Protein AF-A0A8K1YU71-F1 (afdb_monomer_lite)

Secondary structure (DSSP, 8-state):
----SSSSSS-SS---S--HHHHS-HHHHHHHHHHHHHHGGGS-HHHHHHHHHHHHHHHHHTT--HHHHHHHHHHHHHHHHHHHHHHHHHT---GGGEEEEEEEEE-----------SSS----------EEEEEEEEEHHHHHHHHHHHHHHHHHHHHHHHS-HHHHHHHHHHHHHHH-TTS-HHHHHHHHHHHHHHHHHHHHHHHHHHHHHHHHTTS-GGGHHHHHHHHHHHHHHHHHHHHHHHHHHHHHHHHHTTSS-SSGGGTS--

Structure (mmCIF, N/CA/C/O backbone):
data_AF-A0A8K1YU71-F1
#
_entry.id   AF-A0A8K1YU71-F1
#
loop_
_atom_site.group_PDB
_atom_site.id
_atom_site.type_symbol
_atom_site.label_atom_id
_atom_site.label_alt_id
_atom_site.label_comp_id
_atom_site.label_asym_id
_atom_site.label_entity_id
_atom_site.label_seq_id
_atom_site.pdbx_PDB_ins_code
_atom_site.Cartn_x
_atom_site.Cartn_y
_atom_site.Cartn_z
_atom_site.occupancy
_atom_site.B_iso_or_equiv
_atom_site.auth_seq_id
_atom_site.auth_comp_id
_atom_site.auth_asym_id
_atom_site.auth_atom_id
_atom_site.pdbx_PDB_model_num
ATOM 1 N N . MET A 1 1 ? 20.185 4.439 9.643 1.00 23.98 1 MET A N 1
ATOM 2 C CA . MET A 1 1 ? 19.186 5.522 9.507 1.00 23.98 1 MET A CA 1
ATOM 3 C C . MET A 1 1 ? 18.077 4.995 8.611 1.00 23.98 1 MET A C 1
ATOM 5 O O . MET A 1 1 ? 18.374 4.304 7.650 1.00 23.98 1 MET A O 1
ATOM 9 N N . ILE A 1 2 ? 16.835 5.157 9.048 1.00 23.31 2 ILE A N 1
ATOM 10 C CA . ILE A 1 2 ? 15.713 4.243 8.802 1.00 23.31 2 ILE A CA 1
ATOM 11 C C . ILE A 1 2 ? 15.261 4.246 7.330 1.00 23.31 2 ILE A C 1
ATOM 13 O O . ILE A 1 2 ? 14.866 5.290 6.813 1.00 23.31 2 ILE A O 1
ATOM 17 N N . ASN A 1 3 ? 15.242 3.060 6.705 1.00 25.38 3 ASN A N 1
ATOM 18 C CA . ASN A 1 3 ? 14.518 2.753 5.464 1.00 25.38 3 ASN A CA 1
ATOM 19 C C . ASN A 1 3 ? 13.007 2.979 5.680 1.00 25.38 3 ASN A C 1
ATOM 21 O O . ASN A 1 3 ? 12.247 2.064 5.988 1.00 25.38 3 ASN A O 1
ATOM 25 N N . LEU A 1 4 ? 12.565 4.231 5.559 1.00 29.61 4 LEU A N 1
ATOM 26 C CA . LEU A 1 4 ? 11.150 4.624 5.566 1.00 29.61 4 LEU A CA 1
ATOM 27 C C . LEU A 1 4 ? 10.497 4.519 4.174 1.00 29.61 4 LEU A C 1
ATOM 29 O O . LEU A 1 4 ? 9.291 4.709 4.059 1.00 29.61 4 LEU A O 1
ATOM 33 N N . PHE A 1 5 ? 11.256 4.160 3.134 1.00 32.03 5 PHE A N 1
ATOM 34 C CA . PHE A 1 5 ? 10.787 4.134 1.741 1.00 32.03 5 PHE A CA 1
ATOM 35 C C . PHE A 1 5 ? 10.362 2.756 1.208 1.00 32.03 5 PHE A C 1
ATOM 37 O O . PHE A 1 5 ? 9.912 2.652 0.070 1.00 32.03 5 PHE A O 1
ATOM 44 N N . GLU A 1 6 ? 10.462 1.688 2.001 1.00 31.55 6 GLU A N 1
ATOM 45 C CA . GLU A 1 6 ? 10.384 0.330 1.442 1.00 31.55 6 GLU A CA 1
ATOM 46 C C . GLU A 1 6 ? 8.993 -0.314 1.370 1.00 31.55 6 GLU A C 1
ATOM 48 O O . GLU A 1 6 ? 8.882 -1.412 0.838 1.00 31.55 6 GLU A O 1
ATOM 53 N N . PHE A 1 7 ? 7.909 0.318 1.838 1.00 34.84 7 PHE A N 1
ATOM 54 C CA . PHE A 1 7 ? 6.685 -0.464 2.096 1.00 34.84 7 PHE A CA 1
ATOM 55 C C . PHE A 1 7 ? 5.338 0.098 1.638 1.00 34.84 7 PHE A C 1
ATOM 57 O O . PHE A 1 7 ? 4.330 -0.517 1.967 1.00 34.84 7 PHE A O 1
ATOM 64 N N . SER A 1 8 ? 5.262 1.198 0.885 1.00 35.38 8 SER A N 1
ATOM 65 C CA . SER A 1 8 ? 3.953 1.687 0.410 1.00 35.38 8 SER A CA 1
ATOM 66 C C . SER A 1 8 ? 3.547 1.200 -0.984 1.00 35.38 8 SER A C 1
ATOM 68 O O . SER A 1 8 ? 2.354 1.154 -1.251 1.00 35.38 8 SER A O 1
ATOM 70 N N . SER A 1 9 ? 4.482 0.795 -1.852 1.00 36.28 9 SER A N 1
ATOM 71 C CA . SER A 1 9 ? 4.157 0.418 -3.243 1.00 36.28 9 SER A CA 1
ATOM 72 C C . SER A 1 9 ? 4.530 -1.011 -3.650 1.00 36.28 9 SER A C 1
ATOM 74 O O . SER A 1 9 ? 4.294 -1.398 -4.784 1.00 36.28 9 SER A O 1
ATOM 76 N N . SER A 1 10 ? 5.119 -1.813 -2.758 1.00 41.03 10 SER A N 1
ATOM 77 C CA . SER A 1 10 ? 5.519 -3.205 -3.048 1.00 41.03 10 SER A CA 1
ATOM 78 C C . SER A 1 10 ? 4.933 -4.210 -2.062 1.00 41.03 10 SER A C 1
ATOM 80 O O . SER A 1 10 ? 5.617 -5.131 -1.627 1.00 41.03 10 SER A O 1
ATOM 82 N N . GLN A 1 11 ? 3.678 -4.006 -1.673 1.00 43.81 11 GLN A N 1
ATOM 83 C CA . GLN A 1 11 ? 2.862 -5.031 -1.019 1.00 43.81 11 GLN A CA 1
ATOM 84 C C . GLN A 1 11 ? 1.632 -5.332 -1.880 1.00 43.81 11 GLN A C 1
ATOM 86 O O . GLN A 1 11 ? 0.516 -5.403 -1.385 1.00 43.81 11 GLN A O 1
ATOM 91 N N . GLU A 1 12 ? 1.831 -5.491 -3.188 1.00 46.47 12 GLU A N 1
ATOM 92 C CA . GLU A 1 12 ? 0.845 -6.168 -4.026 1.00 46.47 12 GLU A CA 1
ATOM 93 C C . GLU A 1 12 ? 0.930 -7.657 -3.671 1.00 46.47 12 GLU A C 1
ATOM 95 O O . GLU A 1 12 ? 1.888 -8.329 -4.036 1.00 46.47 12 GLU A O 1
ATOM 100 N N . TYR A 1 13 ? -0.028 -8.136 -2.869 1.00 46.81 13 TYR A N 1
ATOM 101 C CA . TYR A 1 13 ? -0.153 -9.529 -2.412 1.00 46.81 13 TYR A CA 1
ATOM 102 C C . TYR A 1 13 ? 1.025 -10.066 -1.576 1.00 46.81 13 TYR A C 1
ATOM 104 O O . TYR A 1 13 ? 1.898 -10.765 -2.080 1.00 46.81 13 TYR A O 1
ATOM 112 N N . LEU A 1 14 ? 1.048 -9.798 -0.262 1.00 45.47 14 LEU A N 1
ATOM 113 C CA . LEU A 1 14 ? 2.162 -10.269 0.582 1.00 45.47 14 LEU A CA 1
ATOM 114 C C . LEU A 1 14 ? 1.816 -10.932 1.917 1.00 45.47 14 LEU A C 1
ATOM 116 O O . LEU A 1 14 ? 2.733 -11.202 2.686 1.00 45.47 14 LEU A O 1
ATOM 120 N N . TYR A 1 15 ? 0.558 -11.281 2.191 1.00 52.09 15 TYR A N 1
ATOM 121 C CA . TYR A 1 15 ? 0.270 -12.123 3.357 1.00 52.09 15 TYR A CA 1
ATOM 122 C C . TYR A 1 15 ? -0.464 -13.393 2.952 1.00 52.09 15 TYR A C 1
ATOM 124 O O . TYR A 1 15 ? -1.685 -13.471 2.920 1.00 52.09 15 TYR A O 1
ATOM 132 N N . SER A 1 16 ? 0.342 -14.416 2.657 1.00 42.75 16 SER A N 1
ATOM 133 C CA . SER A 1 16 ? -0.023 -15.786 2.990 1.00 42.75 16 SER A CA 1
ATOM 134 C C . SER A 1 16 ? -0.269 -15.867 4.507 1.00 42.75 16 SER A C 1
ATOM 136 O O . SER A 1 16 ? 0.551 -15.337 5.261 1.00 42.75 16 SER A O 1
ATOM 138 N N . PRO A 1 17 ? -1.319 -16.554 4.974 1.00 54.06 17 PRO A N 1
ATOM 139 C CA . PRO A 1 17 ? -2.101 -17.532 4.223 1.00 54.06 17 PRO A CA 1
ATOM 140 C C . PRO A 1 17 ? -3.324 -16.946 3.503 1.00 54.06 17 PRO A C 1
ATOM 142 O O . PRO A 1 17 ? -3.893 -15.944 3.922 1.00 54.06 17 PRO A O 1
ATOM 145 N N . TYR A 1 18 ? -3.779 -17.649 2.458 1.00 61.25 18 TYR A N 1
ATOM 146 C CA . TYR A 1 18 ? -5.095 -17.453 1.839 1.00 61.25 18 TYR A CA 1
ATOM 147 C C . TYR A 1 18 ? -6.203 -17.689 2.874 1.00 61.25 18 TYR A C 1
ATOM 149 O O . TYR A 1 18 ? -6.736 -18.790 3.023 1.00 61.25 18 TYR A O 1
ATOM 157 N N . THR A 1 19 ? -6.540 -16.648 3.624 1.00 71.12 19 THR A N 1
ATOM 158 C CA . THR A 1 19 ? -7.665 -16.663 4.555 1.00 71.12 19 THR A CA 1
ATOM 159 C C . THR A 1 19 ? -8.992 -16.732 3.796 1.00 71.12 19 THR A C 1
ATOM 161 O O . THR A 1 19 ? -9.074 -16.431 2.602 1.00 71.12 19 THR A O 1
ATOM 164 N N . TRP A 1 20 ? -10.061 -17.118 4.497 1.00 75.38 20 TRP A N 1
ATOM 165 C CA . TRP A 1 20 ? -11.437 -17.106 3.981 1.00 75.38 20 TRP A CA 1
ATOM 166 C C . TRP A 1 20 ? -11.803 -15.791 3.278 1.00 75.38 20 TRP A C 1
ATOM 168 O O . TRP A 1 20 ? -12.469 -15.803 2.246 1.00 75.38 20 TRP A O 1
ATOM 178 N N . LEU A 1 21 ? -11.290 -14.667 3.785 1.00 76.06 21 LEU A N 1
ATOM 179 C CA . LEU A 1 21 ? -11.549 -13.355 3.225 1.00 76.06 21 LEU A CA 1
ATOM 180 C C . LEU A 1 21 ? -10.867 -13.180 1.863 1.00 76.06 21 LEU A C 1
ATOM 182 O O . LEU A 1 21 ? -11.457 -12.567 0.989 1.00 76.06 21 LEU A O 1
ATOM 186 N N . HIS A 1 22 ? -9.705 -13.785 1.597 1.00 75.00 22 HIS A N 1
ATOM 187 C CA . HIS A 1 22 ? -9.102 -13.754 0.256 1.00 75.00 22 HIS A CA 1
ATOM 188 C C . HIS A 1 22 ? -9.934 -14.501 -0.795 1.00 75.00 22 HIS A C 1
ATOM 190 O O . HIS A 1 22 ? -9.940 -14.076 -1.944 1.00 75.00 22 HIS A O 1
ATOM 196 N N . LYS A 1 23 ? -10.685 -15.544 -0.407 1.00 80.06 23 LYS A N 1
ATOM 197 C CA . LYS A 1 23 ? -11.538 -16.318 -1.332 1.00 80.06 23 LYS A CA 1
ATOM 198 C C . LYS A 1 23 ? -12.784 -15.563 -1.802 1.00 80.06 23 LYS A C 1
ATOM 200 O O . LYS A 1 23 ? -13.376 -15.939 -2.809 1.00 80.06 23 LYS A O 1
ATOM 205 N N . LEU A 1 24 ? -13.208 -14.528 -1.076 1.00 81.81 24 LEU A N 1
ATOM 206 C CA . LEU A 1 24 ? -14.352 -13.713 -1.476 1.00 81.81 24 LEU A CA 1
ATOM 207 C C . LEU A 1 24 ? -14.008 -12.857 -2.700 1.00 81.81 24 LEU A C 1
ATOM 209 O O . LEU A 1 24 ? -12.929 -12.263 -2.769 1.00 81.81 24 LEU A O 1
ATOM 213 N N . ASN A 1 25 ? -14.963 -12.746 -3.625 1.00 85.88 25 ASN A N 1
ATOM 214 C CA . ASN A 1 25 ? -14.813 -11.916 -4.816 1.00 85.88 25 ASN A CA 1
ATOM 215 C C . ASN A 1 25 ? -14.604 -10.437 -4.431 1.00 85.88 25 ASN A C 1
ATOM 217 O O . ASN A 1 25 ? -15.243 -9.938 -3.497 1.00 85.88 25 ASN A O 1
ATOM 221 N N . SER A 1 26 ? -13.723 -9.734 -5.145 1.00 83.00 26 SER A N 1
ATOM 222 C CA . SER A 1 26 ? -13.343 -8.340 -4.858 1.00 83.00 26 SER A CA 1
ATOM 223 C C . SER A 1 26 ? -14.550 -7.398 -4.873 1.00 83.00 26 SER A C 1
ATOM 225 O O . SER A 1 26 ? -14.718 -6.596 -3.955 1.00 83.00 26 SER A O 1
ATOM 227 N N . TYR A 1 27 ? -15.455 -7.581 -5.836 1.00 85.00 27 TYR A N 1
ATOM 228 C CA . TYR A 1 27 ? -16.700 -6.817 -5.961 1.00 85.00 27 TYR A CA 1
ATOM 229 C C . TYR A 1 27 ? -17.572 -6.871 -4.697 1.00 85.00 27 TYR A C 1
ATOM 231 O O . TYR A 1 27 ? -18.014 -5.840 -4.189 1.00 85.00 27 TYR A O 1
ATOM 239 N N . ILE A 1 28 ? -17.764 -8.073 -4.140 1.00 85.88 28 ILE A N 1
ATOM 240 C CA . ILE A 1 28 ? -18.595 -8.278 -2.945 1.00 85.88 28 ILE A CA 1
ATOM 241 C C . ILE A 1 28 ? -17.962 -7.579 -1.743 1.00 85.88 28 ILE A C 1
ATOM 243 O O . ILE A 1 28 ? -18.658 -6.901 -0.991 1.00 85.88 28 ILE A O 1
ATOM 247 N N . LYS A 1 29 ? -16.639 -7.699 -1.574 1.00 87.94 29 LYS A N 1
ATOM 248 C CA . LYS A 1 29 ? -15.922 -7.030 -0.479 1.00 87.94 29 LYS A CA 1
ATOM 249 C C . LYS A 1 29 ? -16.148 -5.527 -0.518 1.00 87.94 29 LYS A C 1
ATOM 251 O O . LYS A 1 29 ? -16.481 -4.939 0.503 1.00 87.94 29 LYS A O 1
ATOM 256 N N . ILE A 1 30 ? -16.000 -4.925 -1.692 1.00 86.56 30 ILE A N 1
ATOM 257 C CA . ILE A 1 30 ? -16.024 -3.471 -1.848 1.00 86.56 30 ILE A CA 1
ATOM 258 C C . ILE A 1 30 ? -17.426 -2.925 -1.603 1.00 86.56 30 ILE A C 1
ATOM 260 O O . ILE A 1 30 ? -17.580 -1.982 -0.824 1.00 86.56 30 ILE A O 1
ATOM 264 N N . ILE A 1 31 ? -18.459 -3.580 -2.136 1.00 85.62 31 ILE A N 1
ATOM 265 C CA . ILE A 1 31 ? -19.850 -3.218 -1.833 1.00 85.62 31 ILE A CA 1
ATOM 266 C C . ILE A 1 31 ? -20.138 -3.351 -0.342 1.00 85.62 31 ILE A C 1
ATOM 268 O O . ILE A 1 31 ? -20.677 -2.420 0.252 1.00 85.62 31 ILE A O 1
ATOM 272 N N . MET A 1 32 ? -19.737 -4.459 0.287 1.00 86.44 32 MET A N 1
ATOM 273 C CA . MET A 1 32 ? -19.937 -4.644 1.726 1.00 86.44 32 MET A CA 1
ATOM 274 C C . MET A 1 32 ? -19.223 -3.562 2.541 1.00 86.44 32 MET A C 1
ATOM 276 O O . MET A 1 32 ? -19.804 -3.037 3.491 1.00 86.44 32 MET A O 1
ATOM 280 N N . THR A 1 33 ? -18.001 -3.174 2.158 1.00 88.06 33 THR A N 1
ATOM 281 C CA . THR A 1 33 ? -17.297 -2.070 2.825 1.00 88.06 33 THR A CA 1
ATOM 282 C C . THR A 1 33 ? -17.999 -0.731 2.630 1.00 88.06 33 THR A C 1
ATOM 284 O O . THR A 1 33 ? -18.121 0.022 3.592 1.00 88.06 33 THR A O 1
ATOM 287 N N . LEU A 1 34 ? -18.514 -0.440 1.434 1.00 86.19 34 LEU A N 1
ATOM 288 C CA . LEU A 1 34 ? -19.206 0.814 1.146 1.00 86.19 34 LEU A CA 1
ATOM 289 C C . LEU A 1 34 ? -20.529 0.907 1.914 1.00 86.19 34 LEU A C 1
ATOM 291 O O . LEU A 1 34 ? -20.785 1.912 2.576 1.00 86.19 34 LEU A O 1
ATOM 295 N N . MET A 1 35 ? -21.322 -0.167 1.910 1.00 86.38 35 MET A N 1
ATOM 296 C CA . MET A 1 35 ? -22.562 -0.254 2.687 1.00 86.38 35 MET A CA 1
ATOM 297 C C . MET A 1 35 ? -22.296 -0.097 4.185 1.00 86.38 35 MET A C 1
ATOM 299 O O . MET A 1 35 ? -22.989 0.657 4.864 1.00 86.38 35 MET A O 1
ATOM 303 N N . TYR A 1 36 ? -21.248 -0.743 4.700 1.00 89.88 36 TYR A N 1
ATOM 304 C CA . TYR A 1 36 ? -20.847 -0.581 6.093 1.00 89.88 36 TYR A CA 1
ATOM 305 C C . TYR A 1 36 ? -20.482 0.878 6.423 1.00 89.88 36 TYR A C 1
ATOM 307 O O . TYR A 1 36 ? -20.934 1.418 7.437 1.00 89.88 36 TYR A O 1
ATOM 315 N N . LEU A 1 37 ? -19.676 1.527 5.574 1.00 88.88 37 LEU A N 1
ATOM 316 C CA . LEU A 1 37 ? -19.229 2.907 5.785 1.00 88.88 37 LEU A CA 1
ATOM 317 C C . LEU A 1 37 ? -20.400 3.900 5.793 1.00 88.88 37 LEU A C 1
ATOM 319 O O . LEU A 1 37 ? -20.390 4.836 6.592 1.00 88.88 37 LEU A O 1
ATOM 323 N N . LEU A 1 38 ? -21.425 3.665 4.968 1.00 87.19 38 LEU A N 1
ATOM 324 C CA . LEU A 1 38 ? -22.655 4.463 4.953 1.00 87.19 38 LEU A CA 1
ATOM 325 C C . LEU A 1 38 ? -23.481 4.307 6.238 1.00 87.19 38 LEU A C 1
ATOM 327 O O . LEU A 1 38 ? -24.082 5.275 6.701 1.00 87.19 38 LEU A O 1
ATOM 331 N N . CYS A 1 39 ? -23.508 3.114 6.837 1.00 88.31 39 CYS A N 1
ATOM 332 C CA . CYS A 1 39 ? -24.262 2.864 8.069 1.00 88.31 39 CYS A CA 1
ATOM 333 C C . CYS A 1 39 ? -23.572 3.421 9.324 1.00 88.31 39 CYS A C 1
ATOM 335 O O . CYS A 1 39 ? -24.248 3.822 10.271 1.00 88.31 39 CYS A O 1
ATOM 337 N N . LEU A 1 40 ? -22.238 3.476 9.324 1.00 88.31 40 LEU A N 1
ATOM 338 C CA . LEU A 1 40 ? -21.373 3.871 10.443 1.00 88.31 40 LEU A CA 1
ATOM 339 C C . LEU A 1 40 ? -21.823 5.128 11.225 1.00 88.31 40 LEU A C 1
ATOM 341 O O . LEU A 1 40 ? -21.913 5.052 12.456 1.00 88.31 40 LEU A O 1
ATOM 345 N N . PRO A 1 41 ? -22.147 6.274 10.586 1.00 86.31 41 PRO A N 1
ATOM 346 C CA . PRO A 1 41 ? -22.536 7.477 11.317 1.00 86.31 41 PRO A CA 1
ATOM 347 C C . PRO A 1 41 ? -23.858 7.330 12.073 1.00 86.31 41 PRO A C 1
ATOM 349 O O . PRO A 1 41 ? -24.073 8.092 13.009 1.00 86.31 41 PRO A O 1
ATOM 352 N N . PHE A 1 42 ? -24.721 6.366 11.741 1.00 86.94 42 PHE A N 1
ATOM 353 C CA . PHE A 1 42 ? -26.040 6.191 12.366 1.00 86.94 42 PHE A CA 1
ATOM 354 C C . PHE A 1 42 ? -26.041 5.203 13.541 1.00 86.94 42 PHE A C 1
ATOM 356 O O . PHE A 1 42 ? -27.025 5.109 14.274 1.00 86.94 42 PHE A O 1
ATOM 363 N N . VAL A 1 43 ? -24.935 4.492 13.760 1.00 88.69 43 VAL A N 1
ATOM 364 C CA . VAL A 1 43 ? -24.831 3.445 14.782 1.00 88.69 43 VAL A CA 1
ATOM 365 C C . VAL A 1 43 ? -24.710 4.043 16.192 1.00 88.69 43 VAL A C 1
ATOM 367 O O . VAL A 1 43 ? -24.064 5.074 16.407 1.00 88.69 43 VAL A O 1
ATOM 370 N N . SER A 1 44 ? -25.333 3.391 17.181 1.00 89.38 44 SER A N 1
ATOM 371 C CA . SER A 1 44 ? -25.205 3.777 18.592 1.00 89.38 44 SER A CA 1
ATOM 372 C C . SER A 1 44 ? -23.785 3.525 19.124 1.00 89.38 44 SER A C 1
ATOM 374 O O . SER A 1 44 ? -23.048 2.678 18.619 1.00 89.38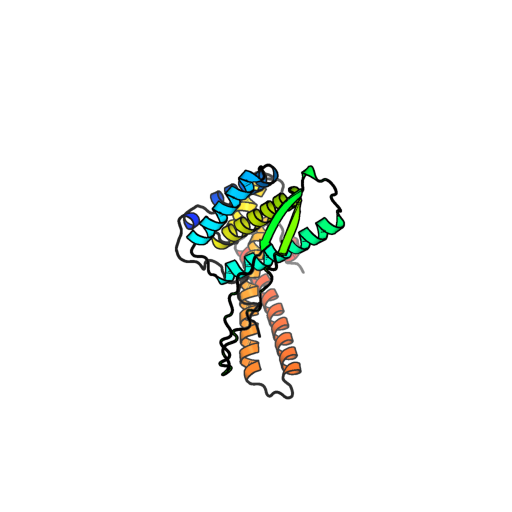 44 SER A O 1
ATOM 376 N N . LEU A 1 45 ? -23.383 4.241 20.180 1.00 85.44 45 LEU A N 1
ATOM 377 C CA . LEU A 1 45 ? -22.024 4.141 20.736 1.00 85.44 45 LEU A CA 1
ATOM 378 C C . LEU A 1 45 ? -21.686 2.717 21.214 1.00 85.44 45 LEU A C 1
ATOM 380 O O . LEU A 1 45 ? -20.567 2.251 21.011 1.00 85.44 45 LEU A O 1
ATOM 384 N N . PHE A 1 46 ? -22.658 2.007 21.795 1.00 86.19 46 PHE A N 1
ATOM 385 C CA . PHE A 1 46 ? -22.480 0.624 22.242 1.00 86.19 46 PHE A CA 1
ATOM 386 C C . PHE A 1 46 ? -22.169 -0.322 21.074 1.00 86.19 46 PHE A C 1
ATOM 388 O O . PHE A 1 46 ? -21.209 -1.090 21.135 1.00 86.19 46 PHE A O 1
ATOM 395 N N . PHE A 1 47 ? -22.925 -0.224 19.977 1.00 87.62 47 PHE A N 1
ATOM 396 C CA . PHE A 1 47 ? -22.671 -1.040 18.790 1.00 87.62 47 PHE A CA 1
ATOM 397 C C . PHE A 1 47 ? -21.337 -0.678 18.122 1.00 87.62 47 PHE A C 1
ATOM 399 O O . PHE A 1 47 ? -20.627 -1.576 17.679 1.00 87.62 47 PHE A O 1
ATOM 406 N N . LEU A 1 48 ? -20.934 0.598 18.122 1.00 88.94 48 LEU A N 1
ATOM 407 C CA . LEU A 1 48 ? -19.613 1.014 17.628 1.00 88.94 48 LEU A CA 1
ATOM 408 C C . LEU A 1 48 ? -18.454 0.395 18.422 1.00 88.94 48 LEU A C 1
ATOM 410 O O . LEU A 1 48 ? -17.440 0.021 17.830 1.00 88.94 48 LEU A O 1
ATOM 414 N N . LEU A 1 49 ? -18.584 0.273 19.746 1.00 86.12 49 LEU A N 1
ATOM 415 C CA . LEU A 1 49 ? -17.594 -0.430 20.570 1.00 86.12 49 LEU A CA 1
ATOM 416 C C . LEU A 1 49 ? -17.527 -1.915 20.203 1.00 86.12 49 LEU A C 1
ATOM 418 O O . LEU A 1 49 ? -16.437 -2.433 19.967 1.00 86.12 49 LEU A O 1
ATOM 422 N N . LEU A 1 50 ? -18.683 -2.576 20.096 1.00 87.69 50 LEU A N 1
ATOM 423 C CA . LEU A 1 50 ? -18.760 -3.999 19.759 1.00 87.69 50 LEU A CA 1
ATOM 424 C C . LEU A 1 50 ? -18.134 -4.286 18.388 1.00 87.69 50 LEU A C 1
ATOM 426 O O . LEU A 1 50 ? -17.303 -5.185 18.269 1.00 87.69 50 LEU A O 1
ATOM 430 N N . ILE A 1 51 ? -18.457 -3.477 17.378 1.00 87.94 51 ILE A N 1
ATOM 431 C CA . ILE A 1 51 ? -17.896 -3.607 16.029 1.00 87.94 51 ILE A CA 1
ATOM 432 C C . ILE A 1 51 ? -16.369 -3.447 16.041 1.00 87.94 51 ILE A C 1
ATOM 434 O O . ILE A 1 51 ? -15.659 -4.239 15.421 1.00 87.94 51 ILE A O 1
ATOM 438 N N . ASN A 1 52 ? -15.839 -2.460 16.768 1.00 86.88 52 ASN A N 1
ATOM 439 C CA . ASN A 1 52 ? -14.390 -2.274 16.871 1.00 86.88 52 ASN A CA 1
ATOM 440 C C . ASN A 1 52 ? -13.701 -3.454 17.575 1.00 86.88 52 ASN A C 1
ATOM 442 O O . ASN A 1 52 ? -12.638 -3.886 17.126 1.00 86.88 52 ASN A O 1
ATOM 446 N N . CYS A 1 53 ? -14.314 -4.034 18.612 1.00 85.62 53 CYS A N 1
ATOM 447 C CA . CYS A 1 53 ? -13.822 -5.270 19.226 1.00 85.62 53 CYS A CA 1
ATOM 448 C C . CYS A 1 53 ? -13.795 -6.430 18.218 1.00 85.62 53 CYS A C 1
ATOM 450 O O . CYS A 1 53 ? -12.789 -7.135 18.126 1.00 85.62 53 CYS A O 1
ATOM 452 N N . CYS A 1 54 ? -14.850 -6.594 17.413 1.00 86.88 54 CYS A N 1
ATOM 453 C CA . CYS A 1 54 ? -14.884 -7.598 16.348 1.00 86.88 54 CYS A CA 1
ATOM 454 C C . CYS A 1 54 ? -13.772 -7.381 15.315 1.00 86.88 54 CYS A C 1
ATOM 456 O O . CYS A 1 54 ? -13.118 -8.348 14.925 1.00 86.88 54 CYS A O 1
ATOM 458 N N . PHE A 1 55 ? -13.500 -6.135 14.908 1.00 85.44 55 PHE A N 1
ATOM 459 C CA . PHE A 1 55 ? -12.384 -5.856 14.004 1.00 85.44 55 PHE A CA 1
ATOM 460 C C . PHE A 1 55 ? -11.041 -6.226 14.621 1.00 85.44 55 PHE A C 1
ATOM 462 O O . PHE A 1 55 ? -10.239 -6.863 13.947 1.00 85.44 55 PHE A O 1
ATOM 469 N N . ILE A 1 56 ? -10.794 -5.891 15.888 1.00 82.75 56 ILE A N 1
ATOM 470 C CA . ILE A 1 56 ? -9.543 -6.260 16.567 1.00 82.75 56 ILE A CA 1
ATOM 471 C C . ILE A 1 56 ? -9.346 -7.781 16.538 1.00 82.75 56 ILE A C 1
ATOM 473 O O . ILE A 1 56 ? -8.271 -8.246 16.159 1.00 82.75 56 ILE A O 1
ATOM 477 N N . ILE A 1 57 ? -10.391 -8.553 16.856 1.00 84.62 57 ILE A N 1
ATOM 478 C CA . ILE A 1 57 ? -10.360 -10.022 16.779 1.00 84.62 57 ILE A CA 1
ATOM 479 C C . ILE A 1 57 ? -10.039 -10.474 15.349 1.00 84.62 57 ILE A C 1
ATOM 481 O O . ILE A 1 57 ? -9.142 -11.292 15.147 1.00 84.62 57 ILE A O 1
ATOM 485 N N . LEU A 1 58 ? -10.707 -9.899 14.346 1.00 82.56 58 LEU A N 1
ATOM 486 C CA . LEU A 1 58 ? -10.487 -10.226 12.938 1.00 82.56 58 LEU A CA 1
ATOM 487 C C . LEU A 1 58 ? -9.027 -9.958 12.523 1.00 82.56 58 LEU A C 1
ATOM 489 O O . LEU A 1 58 ? -8.390 -10.819 11.915 1.00 82.56 58 LEU A O 1
ATOM 493 N N . PHE A 1 59 ? -8.444 -8.831 12.931 1.00 77.50 59 PHE A N 1
ATOM 494 C CA . PHE A 1 59 ? -7.036 -8.517 12.673 1.00 77.50 59 PHE A CA 1
ATOM 495 C C . PHE A 1 59 ? -6.072 -9.547 13.279 1.00 77.50 59 PHE A C 1
ATOM 497 O O . PHE A 1 59 ? -5.084 -9.897 12.631 1.00 77.50 59 PHE A O 1
ATOM 504 N N . PHE A 1 60 ? -6.364 -10.073 14.473 1.00 76.31 60 PHE A N 1
ATOM 505 C CA . PHE A 1 60 ? -5.584 -11.172 15.052 1.00 76.31 60 PHE A CA 1
ATOM 506 C C . PHE A 1 60 ? -5.735 -12.478 14.257 1.00 76.31 60 PHE A C 1
ATOM 508 O O . PHE A 1 60 ? -4.750 -13.193 14.081 1.00 76.31 60 PHE A O 1
ATOM 515 N N . THR A 1 61 ? -6.922 -12.774 13.713 1.00 79.00 61 THR A N 1
ATOM 516 C CA . THR A 1 61 ? -7.134 -13.989 12.896 1.00 79.00 61 THR A CA 1
ATOM 517 C C . THR A 1 61 ? -6.433 -13.957 11.536 1.00 79.00 61 THR A C 1
ATOM 519 O O . THR A 1 61 ? -6.103 -15.009 10.996 1.00 79.00 61 THR A O 1
ATOM 522 N N . LEU A 1 62 ? -6.174 -12.770 10.980 1.00 73.25 62 LEU A N 1
ATOM 523 C CA . LEU A 1 62 ? -5.539 -12.610 9.667 1.00 73.25 62 LEU A CA 1
ATOM 524 C C . LEU A 1 62 ? -4.006 -12.780 9.687 1.00 73.25 62 LEU A C 1
ATOM 526 O O . LEU A 1 62 ? -3.383 -12.622 8.642 1.00 73.25 62 LEU A O 1
ATOM 530 N N . LEU A 1 63 ? -3.395 -13.095 10.840 1.00 71.88 63 LEU A N 1
ATOM 531 C CA . LEU A 1 63 ? -1.938 -13.279 10.993 1.00 71.88 63 LEU A CA 1
ATOM 532 C C . LEU A 1 63 ? -1.112 -12.101 10.436 1.00 71.88 63 LEU A C 1
ATOM 534 O O . LEU A 1 63 ? -0.044 -12.268 9.849 1.00 71.88 63 LEU A O 1
ATOM 538 N N . ILE A 1 64 ? -1.618 -10.882 10.624 1.00 72.94 64 ILE A N 1
ATOM 539 C CA . ILE A 1 64 ? -0.988 -9.659 10.123 1.00 72.94 64 ILE A CA 1
ATOM 540 C C . ILE A 1 64 ? 0.304 -9.378 10.917 1.00 72.94 64 ILE A C 1
ATOM 542 O O . ILE A 1 64 ? 0.324 -9.530 12.142 1.00 72.94 64 ILE A O 1
ATOM 546 N N . PRO A 1 65 ? 1.397 -8.937 10.265 1.00 74.88 65 PRO A N 1
ATOM 547 C CA . PRO A 1 65 ? 2.680 -8.682 10.921 1.00 74.88 65 PRO A CA 1
ATOM 548 C C . PRO A 1 65 ? 2.585 -7.597 12.001 1.00 74.88 65 PRO A C 1
ATOM 550 O O . PRO A 1 65 ? 1.917 -6.571 11.844 1.00 74.88 65 PRO A O 1
ATOM 553 N N . SER A 1 66 ? 3.371 -7.752 13.067 1.00 75.06 66 SER A N 1
ATOM 554 C CA . SER A 1 66 ? 3.436 -6.809 14.196 1.00 75.06 66 SER A CA 1
ATOM 555 C C . SER A 1 66 ? 3.791 -5.371 13.785 1.00 75.06 66 SER A C 1
ATOM 557 O O . SER A 1 66 ? 3.244 -4.411 14.331 1.00 75.06 66 SER A O 1
ATOM 559 N N . LEU A 1 67 ? 4.639 -5.201 12.764 1.00 75.00 67 LEU A N 1
ATOM 560 C CA . LEU A 1 67 ? 5.019 -3.890 12.217 1.00 75.00 67 LEU A CA 1
ATOM 561 C C . LEU A 1 67 ? 3.808 -3.073 11.748 1.00 75.00 67 LEU A C 1
ATOM 563 O O . LEU A 1 67 ? 3.788 -1.845 11.882 1.00 75.00 67 LEU A O 1
ATOM 567 N N . PHE A 1 68 ? 2.793 -3.744 11.208 1.00 74.25 68 PHE A N 1
ATOM 568 C CA . PHE A 1 68 ? 1.576 -3.095 10.749 1.00 74.25 68 PHE A CA 1
ATOM 569 C C . PHE A 1 68 ? 0.741 -2.574 11.926 1.00 74.25 68 PHE A C 1
ATOM 571 O O . PHE A 1 68 ? 0.290 -1.423 11.892 1.00 74.25 68 PHE A O 1
ATOM 578 N N . PHE A 1 69 ? 0.615 -3.360 13.000 1.00 75.44 69 PHE A N 1
ATOM 579 C CA . PHE A 1 69 ? -0.057 -2.929 14.227 1.00 75.44 69 PHE A CA 1
ATOM 580 C C . PHE A 1 69 ? 0.617 -1.699 14.833 1.00 75.44 69 PHE A C 1
ATOM 582 O O . PHE A 1 69 ? -0.063 -0.722 15.142 1.00 75.44 69 PHE A O 1
ATOM 589 N N . CYS A 1 70 ? 1.952 -1.671 14.910 1.00 77.25 70 CYS A N 1
ATOM 590 C CA . CYS A 1 70 ? 2.675 -0.495 15.402 1.00 77.25 70 CYS A CA 1
ATOM 591 C C . CYS A 1 70 ? 2.348 0.779 14.601 1.00 77.25 70 CYS A C 1
ATOM 593 O O . CYS A 1 70 ? 2.221 1.857 15.183 1.00 77.25 70 CYS A O 1
ATOM 595 N N . ARG A 1 71 ? 2.190 0.680 13.273 1.00 79.06 71 ARG A N 1
ATOM 596 C CA . ARG A 1 71 ? 1.807 1.828 12.428 1.00 79.06 71 ARG A CA 1
ATOM 597 C C . ARG A 1 71 ? 0.361 2.260 12.667 1.00 79.06 71 ARG A C 1
ATOM 599 O O . ARG A 1 71 ? 0.104 3.459 12.732 1.00 79.06 71 ARG A O 1
ATOM 606 N N . LEU A 1 72 ? -0.565 1.309 12.805 1.00 78.19 72 LEU A N 1
ATOM 607 C CA . LEU A 1 72 ? -1.957 1.597 13.161 1.00 78.19 72 LEU A CA 1
ATOM 608 C C . LEU A 1 72 ? -2.054 2.336 14.497 1.00 78.19 72 LEU A C 1
ATOM 610 O O . LEU A 1 72 ? -2.656 3.404 14.552 1.00 78.19 72 LEU A O 1
ATOM 614 N N . TYR A 1 73 ? -1.403 1.820 15.541 1.00 80.12 73 TYR A N 1
ATOM 615 C CA . TYR A 1 73 ? -1.431 2.442 16.864 1.00 80.12 73 TYR A CA 1
ATOM 616 C C . TYR A 1 73 ? -0.855 3.859 16.852 1.00 80.12 73 TYR A C 1
ATOM 618 O O . TYR A 1 73 ? -1.447 4.754 17.449 1.00 80.12 73 TYR A O 1
ATOM 626 N N . LYS A 1 74 ? 0.239 4.101 16.114 1.00 80.94 74 LYS A N 1
ATOM 627 C CA . LYS A 1 74 ? 0.787 5.458 15.940 1.00 80.94 74 LYS A CA 1
ATOM 628 C C . LYS A 1 74 ? -0.219 6.415 15.294 1.00 80.94 74 LYS A C 1
ATOM 630 O O . LYS A 1 74 ? -0.364 7.536 15.766 1.00 80.94 74 LYS A O 1
ATOM 635 N N . GLN A 1 75 ? -0.922 5.985 14.245 1.00 82.12 75 GLN A N 1
ATOM 636 C CA . GLN A 1 75 ? -1.932 6.814 13.574 1.00 82.12 75 GLN A CA 1
ATOM 637 C C . GLN A 1 75 ? -3.119 7.118 14.492 1.00 82.12 75 GLN A C 1
ATOM 639 O O . GLN A 1 75 ? -3.505 8.276 14.622 1.00 82.12 75 GLN A O 1
ATOM 644 N N . VAL A 1 76 ? -3.653 6.104 15.178 1.00 80.56 76 VAL A N 1
ATOM 645 C CA . VAL A 1 76 ? -4.763 6.277 16.129 1.00 80.56 76 VAL A CA 1
ATOM 646 C C . VAL A 1 76 ? -4.363 7.207 17.276 1.00 80.56 76 VAL A C 1
ATOM 648 O O . VAL A 1 76 ? -5.150 8.060 17.675 1.00 80.56 76 VAL A O 1
ATOM 651 N N . PHE A 1 77 ? -3.127 7.099 17.767 1.00 78.75 77 PHE A N 1
ATOM 652 C CA . PHE A 1 77 ? -2.614 7.962 18.828 1.00 78.75 77 PHE A CA 1
ATOM 653 C C . PHE A 1 77 ? -2.507 9.432 18.397 1.00 78.75 77 PHE A C 1
ATOM 655 O O . PHE A 1 77 ? -2.944 10.316 19.131 1.00 78.75 77 PHE A O 1
ATOM 662 N N . ILE A 1 78 ? -1.992 9.703 17.192 1.00 82.69 78 ILE A N 1
ATOM 663 C CA . ILE A 1 78 ? -1.941 11.068 16.640 1.00 82.69 78 ILE A CA 1
ATOM 664 C C . ILE A 1 78 ? -3.357 11.641 16.521 1.00 82.69 78 ILE A C 1
ATOM 666 O O . ILE A 1 78 ? -3.606 12.763 16.956 1.00 82.69 78 ILE A O 1
ATOM 670 N N . ILE A 1 79 ? -4.298 10.851 15.999 1.00 82.44 79 ILE A N 1
ATOM 671 C CA . ILE A 1 79 ? -5.699 11.259 15.849 1.00 82.44 79 ILE A CA 1
ATOM 672 C C . ILE A 1 79 ? -6.316 11.579 17.212 1.00 82.44 79 ILE A C 1
ATOM 674 O O . ILE A 1 79 ? -6.944 12.625 17.368 1.00 82.44 79 ILE A O 1
ATOM 678 N N . PHE A 1 80 ? -6.083 10.735 18.219 1.00 80.44 80 PHE A N 1
ATOM 679 C CA . PHE A 1 80 ? -6.551 10.980 19.581 1.00 80.44 80 PHE A CA 1
ATOM 680 C C . PHE A 1 80 ? -6.030 12.308 20.144 1.00 80.44 80 PHE A C 1
ATOM 682 O O . PHE A 1 80 ? -6.820 13.072 20.695 1.00 80.44 80 PHE A O 1
ATOM 689 N N . ILE A 1 81 ? -4.742 12.617 19.956 1.00 78.75 81 ILE A N 1
ATOM 690 C CA . ILE A 1 81 ? -4.156 13.895 20.393 1.00 78.75 81 ILE A CA 1
ATOM 691 C C . ILE A 1 81 ? -4.790 15.074 19.651 1.00 78.75 81 ILE A C 1
ATOM 693 O O . ILE A 1 81 ? -5.163 16.067 20.268 1.00 78.75 81 ILE A O 1
ATOM 697 N N . THR A 1 82 ? -4.941 14.985 18.328 1.00 79.50 82 THR A N 1
ATOM 698 C CA . THR A 1 82 ? -5.550 16.085 17.563 1.00 79.50 82 THR A CA 1
ATOM 699 C C . THR A 1 82 ? -6.997 16.335 17.981 1.00 79.50 82 THR A C 1
ATOM 701 O O . THR A 1 82 ? -7.410 17.485 18.119 1.00 79.50 82 THR A O 1
ATOM 704 N N . LEU A 1 83 ? -7.753 15.270 18.262 1.00 78.38 83 LEU A N 1
ATOM 705 C CA . LEU A 1 83 ? -9.126 15.379 18.737 1.00 78.38 83 LEU A CA 1
ATOM 706 C C . LEU A 1 83 ? -9.199 15.953 20.144 1.00 78.38 83 LEU A C 1
ATOM 708 O O . LEU A 1 83 ? -10.044 16.807 20.393 1.00 78.38 83 LEU A O 1
ATOM 712 N N . SER A 1 84 ? -8.322 15.536 21.057 1.00 72.19 84 SER A N 1
ATOM 713 C CA . SER A 1 84 ? -8.318 16.078 22.416 1.00 72.19 84 SER A CA 1
ATOM 714 C C . SER A 1 84 ? -7.975 17.571 22.430 1.00 72.19 84 SER A C 1
ATOM 716 O O . SER A 1 84 ? -8.654 18.328 23.122 1.00 72.19 84 SER A O 1
ATOM 718 N N . ILE A 1 85 ? -7.025 18.021 21.598 1.00 77.88 85 ILE A N 1
ATOM 719 C CA . ILE A 1 85 ? -6.711 19.451 21.411 1.00 77.88 85 ILE A CA 1
ATOM 720 C C . ILE A 1 85 ? -7.931 20.214 20.877 1.00 77.88 85 ILE A C 1
ATOM 722 O O . ILE A 1 85 ? -8.293 21.252 21.430 1.00 77.88 85 ILE A O 1
ATOM 726 N N . LEU A 1 86 ? -8.605 19.680 19.853 1.00 72.88 86 LEU A N 1
ATOM 727 C CA . LEU A 1 86 ? -9.838 20.269 19.312 1.00 72.88 86 LEU A CA 1
ATOM 728 C C . LEU A 1 86 ? -10.970 20.334 20.347 1.00 72.88 86 LEU A C 1
ATOM 730 O O . LEU A 1 86 ? -11.850 21.181 20.265 1.00 72.88 86 LEU A O 1
ATOM 734 N N . CYS A 1 87 ? -10.974 19.452 21.340 1.00 66.88 87 CYS A N 1
ATOM 735 C CA . CYS A 1 87 ? -12.016 19.444 22.364 1.00 66.88 87 CYS A CA 1
ATOM 736 C C . CYS A 1 87 ? -11.744 20.440 23.482 1.00 66.88 87 CYS A C 1
ATOM 738 O O . CYS A 1 87 ? -12.682 21.053 23.987 1.00 66.88 87 CYS A O 1
ATOM 740 N N . ILE A 1 88 ? -10.468 20.647 23.817 1.00 68.25 88 ILE A N 1
ATOM 741 C CA . ILE A 1 88 ? -10.055 21.751 24.685 1.00 68.25 88 ILE A CA 1
ATOM 742 C C . ILE A 1 88 ? -10.447 23.085 24.036 1.00 68.25 88 ILE A C 1
ATOM 744 O O . ILE A 1 88 ? -10.951 23.965 24.729 1.00 68.25 88 ILE A O 1
ATOM 748 N N . SER A 1 89 ? -10.290 23.227 22.713 1.00 65.50 89 SER A N 1
ATOM 749 C CA . SER A 1 89 ? -10.665 24.466 22.019 1.00 65.50 89 SER A CA 1
ATOM 750 C C . SER A 1 89 ? -12.177 24.663 21.873 1.00 65.50 89 SER A C 1
ATOM 752 O O . SER A 1 89 ? -12.639 25.800 21.923 1.00 65.50 89 SER A O 1
ATOM 754 N N . LEU A 1 90 ? -12.960 23.588 21.725 1.00 66.12 90 LEU A N 1
ATOM 755 C CA . LEU A 1 90 ? -14.419 23.670 21.568 1.00 66.12 90 LEU A CA 1
ATOM 756 C C . LEU A 1 90 ? -15.193 23.836 22.886 1.00 66.12 90 LEU A C 1
ATOM 758 O O . LEU A 1 90 ? -16.400 24.063 22.840 1.00 66.12 90 LEU A O 1
ATOM 762 N N . ASN A 1 91 ? -14.517 23.747 24.038 1.00 61.19 91 ASN A N 1
ATOM 763 C CA . ASN A 1 91 ? -15.039 24.050 25.375 1.00 61.19 91 ASN A CA 1
ATOM 764 C C . ASN A 1 91 ? -16.479 23.531 25.613 1.00 61.19 91 ASN A C 1
ATOM 766 O O . ASN A 1 91 ? -17.368 24.279 26.024 1.00 61.19 91 ASN A O 1
ATOM 770 N N . GLU A 1 92 ? -16.745 22.249 25.313 1.00 57.03 92 GLU A N 1
ATOM 771 C CA . GLU A 1 92 ? -18.061 21.642 25.565 1.00 57.03 92 GLU A CA 1
ATOM 772 C C . GLU A 1 92 ? -18.299 21.519 27.085 1.00 57.03 92 GLU A C 1
ATOM 774 O O . GLU A 1 92 ? -17.904 20.547 27.726 1.00 57.03 92 GLU A O 1
ATOM 779 N N . THR A 1 93 ? -18.991 22.499 27.666 1.00 54.75 93 THR A N 1
ATOM 780 C CA . THR A 1 93 ? -19.328 22.603 29.101 1.00 54.75 93 THR A CA 1
ATOM 781 C C . THR A 1 93 ? -20.503 21.718 29.544 1.00 54.75 93 THR A C 1
ATOM 783 O O . THR A 1 93 ? -20.896 21.718 30.713 1.00 54.75 93 THR A O 1
ATOM 786 N N . ASN A 1 94 ? -21.087 20.929 28.636 1.00 59.78 94 ASN A N 1
ATOM 787 C CA . ASN A 1 94 ? -22.277 20.133 28.931 1.00 59.78 94 ASN A CA 1
ATOM 788 C C . ASN A 1 94 ? -21.936 18.831 29.676 1.00 59.78 94 ASN A C 1
ATOM 790 O O . ASN A 1 94 ? -21.678 17.788 29.073 1.00 59.78 94 ASN A O 1
ATOM 794 N N . ASN A 1 95 ? -22.057 18.881 31.006 1.00 59.59 95 ASN A N 1
ATOM 795 C CA . ASN A 1 95 ? -21.818 17.770 31.939 1.00 59.59 95 ASN A CA 1
ATOM 796 C C . ASN A 1 95 ? -22.531 16.449 31.593 1.00 59.59 95 ASN A C 1
ATOM 798 O O . ASN A 1 95 ? -22.031 15.387 31.952 1.00 59.59 95 ASN A O 1
ATOM 802 N N . LYS A 1 96 ? -23.671 16.484 30.883 1.00 59.41 96 LYS A N 1
ATOM 803 C CA . LYS A 1 96 ? -24.441 15.276 30.518 1.00 59.41 96 LYS A CA 1
ATOM 804 C C . LYS A 1 96 ? -23.693 14.339 29.563 1.00 59.41 96 LYS A C 1
ATOM 806 O O . LYS A 1 96 ? -23.974 13.147 29.550 1.00 59.41 96 LYS A O 1
ATOM 811 N N . ASN A 1 97 ? -22.744 14.865 28.790 1.00 60.91 97 ASN A N 1
ATOM 812 C CA . ASN A 1 97 ? -22.000 14.091 27.799 1.00 60.91 97 ASN A CA 1
ATOM 813 C C . ASN A 1 97 ? -20.597 13.699 28.275 1.00 60.91 97 ASN A C 1
ATOM 815 O O . ASN A 1 97 ? -19.868 13.089 27.503 1.00 60.91 97 ASN A O 1
ATOM 819 N N . LEU A 1 98 ? -20.197 14.031 29.506 1.00 64.38 98 LEU A N 1
ATOM 820 C CA . LEU A 1 98 ? -18.858 13.731 30.013 1.00 64.38 98 LEU A CA 1
ATOM 821 C C . LEU A 1 98 ? -18.831 12.365 30.700 1.00 64.38 98 LEU A C 1
ATOM 823 O O . LEU A 1 98 ? -19.463 12.162 31.736 1.00 64.38 98 LEU A O 1
ATOM 827 N N . ILE A 1 99 ? -18.037 11.443 30.162 1.00 61.53 99 ILE A N 1
ATOM 828 C CA . ILE A 1 99 ? -17.662 10.216 30.864 1.00 61.53 99 ILE A CA 1
ATOM 829 C C . ILE A 1 99 ? -16.503 10.562 31.792 1.00 61.53 99 ILE A C 1
ATOM 831 O O . ILE A 1 99 ? -15.453 10.998 31.324 1.00 61.53 99 ILE A O 1
ATOM 835 N N . LYS A 1 100 ? -16.695 10.373 33.100 1.00 63.81 100 LYS A N 1
ATOM 836 C CA . LYS A 1 100 ? -15.643 10.525 34.110 1.00 63.81 100 LYS A CA 1
ATOM 837 C C . LYS A 1 100 ? -15.018 9.162 34.378 1.00 63.81 100 LYS A C 1
ATOM 839 O O . LYS A 1 100 ? -15.664 8.292 34.957 1.00 63.81 100 LYS A O 1
ATOM 844 N N . ILE A 1 101 ? -13.778 8.972 33.939 1.00 59.56 101 ILE A N 1
ATOM 845 C CA . ILE A 1 101 ? -12.991 7.782 34.271 1.00 59.56 101 ILE A CA 1
ATOM 846 C C . ILE A 1 101 ? -12.141 8.130 35.487 1.00 59.56 101 ILE A C 1
ATOM 848 O O . ILE A 1 101 ? -11.220 8.940 35.387 1.00 59.56 101 ILE A O 1
ATOM 852 N N . ASN A 1 102 ? -12.461 7.521 36.627 1.00 57.44 102 ASN A N 1
ATOM 853 C CA . ASN A 1 102 ? -11.685 7.660 37.854 1.00 57.44 102 ASN A CA 1
ATOM 854 C C . ASN A 1 102 ? -10.653 6.529 37.902 1.00 57.44 102 ASN A C 1
ATOM 856 O O . ASN A 1 102 ? -10.990 5.386 38.216 1.00 57.44 102 ASN A O 1
ATOM 860 N N . CYS A 1 103 ? -9.401 6.837 37.577 1.00 50.75 103 CYS A N 1
ATOM 861 C CA . CYS A 1 103 ? -8.296 5.895 37.707 1.00 50.75 103 CYS A CA 1
ATOM 862 C C . CYS A 1 103 ? -7.620 6.093 39.065 1.00 50.75 103 CYS A C 1
ATOM 864 O O . CYS A 1 103 ? -6.961 7.109 39.288 1.00 50.75 103 CYS A O 1
ATOM 866 N N . ASN A 1 104 ? -7.749 5.101 39.947 1.00 51.06 104 ASN A N 1
ATOM 867 C CA . ASN A 1 104 ? -7.014 5.053 41.207 1.00 51.06 104 ASN A CA 1
ATOM 868 C C .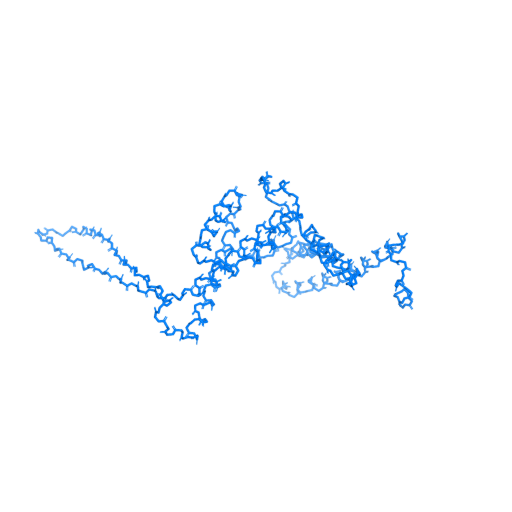 ASN A 1 104 ? -5.760 4.199 41.007 1.00 51.06 104 ASN A C 1
ATOM 870 O O . ASN A 1 104 ? -5.821 2.971 41.064 1.00 51.06 104 ASN A O 1
ATOM 874 N N . LEU A 1 105 ? -4.619 4.843 40.766 1.00 48.53 105 LEU A N 1
ATOM 875 C CA . LEU A 1 105 ? -3.326 4.163 40.750 1.00 48.53 105 LEU A CA 1
ATOM 876 C C . LEU A 1 105 ? -2.784 4.134 42.179 1.00 48.53 105 LEU A C 1
ATOM 878 O O . LEU A 1 105 ? -2.350 5.153 42.717 1.00 48.53 105 LEU A O 1
ATOM 882 N N . SER A 1 106 ? -2.835 2.959 42.806 1.00 50.34 106 SER A N 1
ATOM 883 C CA . SER A 1 106 ? -2.108 2.689 44.045 1.00 50.34 106 SER A CA 1
ATOM 884 C C . SER A 1 106 ? -0.873 1.862 43.722 1.00 50.34 106 SER A C 1
ATOM 886 O O . SER A 1 106 ? -0.985 0.680 43.392 1.00 50.34 106 SER A O 1
ATOM 888 N N . THR A 1 107 ? 0.305 2.468 43.821 1.00 51.72 107 THR A N 1
ATOM 889 C CA . THR A 1 107 ? 1.562 1.725 43.770 1.00 51.72 107 THR A CA 1
ATOM 890 C C . THR A 1 107 ? 1.785 1.035 45.114 1.00 51.72 107 THR A C 1
ATOM 892 O O . THR A 1 107 ? 1.902 1.676 46.156 1.00 51.72 107 THR A O 1
ATOM 895 N N . TYR A 1 108 ? 1.828 -0.296 45.101 1.00 48.31 108 TYR A N 1
ATOM 896 C CA . TYR A 1 108 ? 2.309 -1.091 46.228 1.00 48.31 108 TYR A CA 1
ATOM 897 C C . TYR A 1 108 ? 3.756 -1.476 45.939 1.00 48.31 108 TYR A C 1
ATOM 899 O O . TYR A 1 108 ? 4.015 -2.465 45.261 1.00 48.31 108 TYR A O 1
ATOM 907 N N . SER A 1 109 ? 4.712 -0.681 46.416 1.00 48.31 109 SER A N 1
ATOM 908 C CA . SER A 1 109 ? 6.122 -1.074 46.399 1.00 48.31 109 SER A CA 1
ATOM 909 C C . SER A 1 109 ? 6.608 -1.276 47.830 1.00 48.31 109 SER A C 1
ATOM 911 O O . SER A 1 109 ? 7.027 -0.328 48.494 1.00 48.31 109 SER A O 1
ATOM 913 N N . ASN A 1 110 ? 6.562 -2.521 48.305 1.00 43.34 110 ASN A N 1
ATOM 914 C CA . ASN A 1 110 ? 7.278 -2.916 49.514 1.00 43.34 110 ASN A CA 1
ATOM 915 C C . ASN A 1 110 ? 8.757 -3.100 49.152 1.00 43.34 110 ASN A C 1
ATOM 917 O O . ASN A 1 110 ? 9.176 -4.194 48.783 1.00 43.34 110 ASN A O 1
ATOM 921 N N . PHE A 1 111 ? 9.553 -2.035 49.237 1.00 46.97 111 PHE A N 1
ATOM 922 C CA . PHE A 1 111 ? 11.008 -2.170 49.217 1.00 46.97 111 PHE A CA 1
ATOM 923 C C . PHE A 1 111 ? 11.517 -2.338 50.648 1.00 46.97 111 PHE A C 1
ATOM 925 O O . PHE A 1 111 ? 11.567 -1.386 51.425 1.00 46.97 111 PHE A O 1
ATOM 932 N N . TYR A 1 112 ? 11.913 -3.561 50.999 1.00 43.72 112 TYR A N 1
ATOM 933 C CA . TYR A 1 112 ? 12.654 -3.825 52.228 1.00 43.72 112 TYR A CA 1
ATOM 934 C C . TYR A 1 112 ? 14.137 -3.552 51.975 1.00 43.72 112 TYR A C 1
ATOM 936 O O . TYR A 1 112 ? 14.851 -4.397 51.439 1.00 43.72 112 TYR A O 1
ATOM 944 N N . ILE A 1 113 ? 14.621 -2.371 52.361 1.00 41.88 113 ILE A N 1
ATOM 945 C CA . ILE A 1 113 ? 16.064 -2.129 52.437 1.00 41.88 113 ILE A CA 1
ATOM 946 C C . ILE A 1 113 ? 16.548 -2.688 53.775 1.00 41.88 113 ILE A C 1
ATOM 948 O O . ILE A 1 113 ? 16.447 -2.044 54.820 1.00 41.88 113 ILE A O 1
ATOM 952 N N . LEU A 1 114 ? 17.074 -3.909 53.742 1.00 39.69 114 LEU A N 1
ATOM 953 C CA . LEU A 1 114 ? 17.837 -4.487 54.844 1.00 39.69 114 LEU A CA 1
ATOM 954 C C . LEU A 1 114 ? 19.215 -3.811 54.870 1.00 39.69 114 LEU A C 1
ATOM 956 O O . LEU A 1 114 ? 20.147 -4.242 54.199 1.00 39.69 114 LEU A O 1
ATOM 960 N N . LYS A 1 115 ? 19.351 -2.721 55.634 1.00 44.56 115 LYS A N 1
ATOM 961 C CA . LYS A 1 115 ? 20.675 -2.279 56.093 1.00 44.56 115 LYS A CA 1
ATOM 962 C C . LYS A 1 115 ? 21.013 -3.052 57.371 1.00 44.56 115 LYS A C 1
ATOM 964 O O . LYS A 1 115 ? 20.268 -2.920 58.343 1.00 44.56 115 LYS A O 1
ATOM 969 N N . PRO A 1 116 ? 22.108 -3.831 57.414 1.00 44.25 116 PRO A N 1
ATOM 970 C CA . PRO A 1 116 ? 22.568 -4.439 58.651 1.00 44.25 116 PRO A CA 1
ATOM 971 C C . PRO A 1 116 ? 23.245 -3.344 59.482 1.00 44.25 116 PRO A C 1
ATOM 973 O O . PRO A 1 116 ? 24.421 -3.041 59.303 1.00 44.25 116 PRO A O 1
ATOM 976 N N . LEU A 1 117 ? 22.485 -2.697 60.363 1.00 44.50 117 LEU A N 1
ATOM 977 C CA . LEU A 1 117 ? 23.042 -1.864 61.427 1.00 44.50 117 LEU A CA 1
ATOM 978 C C . LEU A 1 117 ? 23.002 -2.677 62.719 1.00 44.50 117 LEU A C 1
ATOM 980 O O . LEU A 1 117 ? 21.956 -3.198 63.094 1.00 44.50 117 LEU A O 1
ATOM 984 N N . LYS A 1 118 ? 24.175 -2.809 63.344 1.00 48.59 118 LYS A N 1
ATOM 985 C CA . LYS A 1 118 ? 24.511 -3.699 64.468 1.00 48.59 118 LYS A CA 1
ATOM 986 C C . LYS A 1 118 ? 23.749 -3.458 65.780 1.00 48.59 118 LYS A C 1
ATOM 988 O O . LYS A 1 118 ? 24.021 -4.166 66.736 1.00 48.59 118 LYS A O 1
ATOM 993 N N . ASP A 1 119 ? 22.764 -2.565 65.819 1.00 47.50 119 ASP A N 1
ATOM 994 C CA . ASP A 1 119 ? 21.969 -2.306 67.018 1.00 47.50 119 ASP A CA 1
ATOM 995 C C . ASP A 1 119 ? 20.473 -2.504 66.750 1.00 47.50 119 ASP A C 1
ATOM 997 O O . ASP A 1 119 ? 19.914 -1.980 65.785 1.00 47.50 119 ASP A O 1
ATOM 1001 N N . ASN A 1 120 ? 19.834 -3.272 67.638 1.00 48.78 120 ASN A N 1
ATOM 1002 C CA . ASN A 1 120 ? 18.477 -3.839 67.595 1.00 48.78 120 ASN A CA 1
ATOM 1003 C C . ASN A 1 120 ? 17.304 -2.831 67.558 1.00 48.78 120 ASN A C 1
ATOM 1005 O O . ASN A 1 120 ? 16.280 -3.027 68.212 1.00 48.78 120 ASN A O 1
ATOM 1009 N N . LYS A 1 121 ? 17.383 -1.758 66.772 1.00 42.59 121 LYS A N 1
ATOM 1010 C CA . LYS A 1 121 ? 16.244 -0.872 66.505 1.00 42.59 121 LYS A CA 1
ATOM 1011 C C . LYS A 1 121 ? 16.003 -0.794 65.005 1.00 42.59 121 LYS A C 1
ATOM 1013 O O . LYS A 1 121 ? 16.501 0.093 64.316 1.00 42.59 121 LYS A O 1
ATOM 1018 N N . LYS A 1 122 ? 15.185 -1.728 64.505 1.00 45.06 122 LYS A N 1
ATOM 1019 C CA . LYS A 1 122 ? 14.543 -1.624 63.188 1.00 45.06 122 LYS A CA 1
ATOM 1020 C C . LYS A 1 122 ? 13.730 -0.324 63.174 1.00 45.06 122 LYS A C 1
ATOM 1022 O O . LYS A 1 122 ? 12.655 -0.263 63.763 1.00 45.06 122 LYS A O 1
ATOM 1027 N N . LYS A 1 123 ? 14.246 0.739 62.553 1.00 43.91 123 LYS A N 1
ATOM 1028 C CA . LYS A 1 123 ? 13.445 1.939 62.282 1.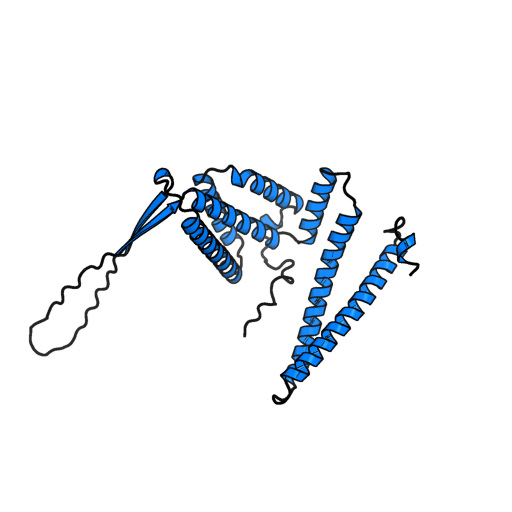00 43.91 123 LYS A CA 1
ATOM 1029 C C . LYS A 1 123 ? 12.475 1.600 61.154 1.00 43.91 123 LYS A C 1
ATOM 1031 O O . LYS A 1 123 ? 12.875 1.488 59.999 1.00 43.91 123 LYS A O 1
ATOM 1036 N N . PHE A 1 124 ? 11.212 1.395 61.512 1.00 43.12 124 PHE A N 1
ATOM 1037 C CA . PHE A 1 124 ? 10.117 1.254 60.563 1.00 43.12 124 PHE A CA 1
ATOM 1038 C C . PHE A 1 124 ? 9.814 2.630 59.968 1.00 43.12 124 PHE A C 1
ATOM 1040 O O . PHE A 1 124 ? 9.242 3.485 60.637 1.00 43.12 124 PHE A O 1
ATOM 1047 N N . PHE A 1 125 ? 10.213 2.861 58.720 1.00 40.88 125 PHE A N 1
ATOM 1048 C CA . PHE A 1 125 ? 9.663 3.975 57.956 1.00 40.88 125 PHE A CA 1
ATOM 1049 C C . PHE A 1 125 ? 8.257 3.577 57.497 1.00 40.88 125 PHE A C 1
ATOM 1051 O O . PHE A 1 125 ? 8.100 2.647 56.707 1.00 40.88 125 PHE A O 1
ATOM 1058 N N . GLN A 1 126 ? 7.233 4.255 58.019 1.00 42.66 126 GLN A N 1
ATOM 1059 C CA . GLN A 1 126 ? 5.884 4.180 57.464 1.00 42.66 126 GLN A CA 1
ATOM 1060 C C . GLN A 1 126 ? 5.907 4.823 56.075 1.00 42.66 126 GLN A C 1
ATOM 1062 O O . GLN A 1 126 ? 6.137 6.021 55.931 1.00 42.66 126 GLN A O 1
ATOM 1067 N N . ILE A 1 127 ? 5.708 4.005 55.045 1.00 47.78 127 ILE A N 1
ATOM 1068 C CA . ILE A 1 127 ? 5.551 4.474 53.671 1.00 47.78 127 ILE A CA 1
ATOM 1069 C C . ILE A 1 127 ? 4.106 4.955 53.530 1.00 47.78 127 ILE A C 1
ATOM 1071 O O . ILE A 1 127 ? 3.165 4.180 53.707 1.00 47.78 127 ILE A O 1
ATOM 1075 N N . TYR A 1 128 ? 3.920 6.237 53.220 1.00 48.81 128 TYR A N 1
ATOM 1076 C CA . TYR A 1 128 ? 2.605 6.778 52.898 1.00 48.81 128 TYR A CA 1
ATOM 1077 C C . TYR A 1 128 ? 2.113 6.172 51.582 1.00 48.81 128 TYR A C 1
ATOM 1079 O O . TYR A 1 128 ? 2.795 6.232 50.558 1.00 48.81 128 TYR A O 1
ATOM 1087 N N . LYS A 1 129 ? 0.909 5.596 51.605 1.00 48.81 129 LYS A N 1
ATOM 1088 C CA . LYS A 1 129 ? 0.204 5.158 50.400 1.00 48.81 129 LYS A CA 1
ATOM 1089 C C . LYS A 1 129 ? -0.177 6.400 49.596 1.00 48.81 129 LYS A C 1
ATOM 1091 O O . LYS A 1 129 ? -1.186 7.041 49.884 1.00 48.81 129 LYS A O 1
ATOM 1096 N N . ILE A 1 130 ? 0.623 6.747 48.594 1.00 53.91 130 ILE A N 1
ATOM 1097 C CA . ILE A 1 130 ? 0.260 7.806 47.654 1.00 53.91 130 ILE A CA 1
ATOM 1098 C C . ILE A 1 130 ? -0.803 7.219 46.723 1.00 53.91 130 ILE A C 1
ATOM 1100 O O . ILE A 1 130 ? -0.537 6.304 45.945 1.00 53.91 130 ILE A O 1
ATOM 1104 N N . THR A 1 131 ? -2.036 7.701 46.857 1.00 51.16 131 THR A N 1
ATOM 1105 C CA . THR A 1 131 ? -3.126 7.378 45.933 1.00 51.16 131 THR A CA 1
ATOM 1106 C C . THR A 1 131 ? -3.271 8.539 44.967 1.00 51.16 131 THR A C 1
ATOM 1108 O O . THR A 1 131 ? -3.652 9.637 45.361 1.00 51.16 131 THR A O 1
ATOM 1111 N N . PHE A 1 132 ? -2.942 8.312 43.698 1.00 49.28 132 PHE A N 1
ATOM 1112 C CA . PHE A 1 132 ? -3.269 9.267 42.646 1.00 49.28 132 PHE A CA 1
ATOM 1113 C C . PHE A 1 132 ? -4.665 8.936 42.123 1.00 49.28 132 PHE A C 1
ATOM 1115 O O . PHE A 1 132 ? -4.887 7.839 41.606 1.00 49.28 132 PHE A O 1
ATOM 1122 N N . GLN A 1 133 ? -5.597 9.876 42.277 1.00 51.91 133 GLN A N 1
ATOM 1123 C CA . GLN A 1 133 ? -6.894 9.840 41.607 1.00 51.91 133 GLN A CA 1
ATOM 1124 C C . GLN A 1 133 ? -6.802 10.717 40.362 1.00 51.91 133 GLN A C 1
ATOM 1126 O O . GLN A 1 133 ? -6.799 11.943 40.455 1.00 51.91 133 GLN A O 1
ATOM 1131 N N . ILE A 1 134 ? -6.691 10.092 39.193 1.00 54.97 134 ILE A N 1
ATOM 1132 C CA . ILE A 1 134 ? -6.746 10.806 37.917 1.00 54.97 134 ILE A CA 1
ATOM 1133 C C . ILE A 1 134 ? -8.188 10.714 37.421 1.00 54.97 134 ILE A C 1
ATOM 1135 O O . ILE A 1 134 ? -8.681 9.613 37.174 1.00 54.97 134 ILE A O 1
ATOM 1139 N N . GLN A 1 135 ? -8.862 11.858 37.288 1.00 56.31 135 GLN A N 1
ATOM 1140 C CA . GLN A 1 135 ? -10.169 11.945 36.637 1.00 56.31 135 GLN A CA 1
ATOM 1141 C C . GLN A 1 135 ? -9.973 12.402 35.192 1.00 56.31 135 GLN A C 1
ATOM 1143 O O . GLN A 1 135 ? -9.576 13.540 34.948 1.00 56.31 135 GLN A O 1
ATOM 1148 N N . ILE A 1 136 ? -10.245 11.517 34.234 1.00 62.75 136 ILE A N 1
ATOM 1149 C CA . ILE A 1 136 ? -10.257 11.868 32.809 1.00 62.75 136 ILE A CA 1
ATOM 1150 C C . ILE A 1 136 ? -11.715 12.074 32.402 1.00 62.75 136 ILE A C 1
ATOM 1152 O O . ILE A 1 136 ? -12.505 11.130 32.447 1.00 62.75 136 ILE A O 1
ATOM 1156 N N . SER A 1 137 ? -12.076 13.300 32.019 1.00 62.66 137 SER A N 1
ATOM 1157 C CA . SER A 1 137 ? -13.382 13.630 31.447 1.00 62.66 137 SER A CA 1
ATOM 1158 C C . SER A 1 137 ? -13.312 13.640 29.917 1.00 62.66 137 SER A C 1
ATOM 1160 O O . SER A 1 137 ? -12.606 14.450 29.321 1.00 62.66 137 SER A O 1
ATOM 1162 N N . LEU A 1 138 ? -14.058 12.747 29.264 1.00 69.12 138 LEU A N 1
ATOM 1163 C CA . LEU A 1 138 ? -14.158 12.673 27.799 1.00 69.12 138 LEU A CA 1
ATOM 1164 C C . LEU A 1 138 ? -15.616 12.814 27.356 1.00 69.12 138 LEU A C 1
ATOM 1166 O O . LEU A 1 138 ? -16.489 12.115 27.868 1.00 69.12 138 LEU A O 1
ATOM 1170 N N . SER A 1 139 ? -15.883 13.700 26.391 1.00 77.94 139 SER A N 1
ATOM 1171 C CA . SER A 1 139 ? -17.218 13.849 25.794 1.00 77.94 139 SER A CA 1
ATOM 1172 C C . SER A 1 139 ? -17.586 12.616 24.955 1.00 77.94 139 SER A C 1
ATOM 1174 O O . SER A 1 139 ? -16.782 12.109 24.167 1.00 77.94 139 SER A O 1
ATOM 1176 N N . THR A 1 140 ? -18.821 12.130 25.093 1.00 76.94 140 THR A N 1
ATOM 1177 C CA . THR A 1 140 ? -19.366 10.975 24.356 1.00 76.94 140 THR A CA 1
ATOM 1178 C C . THR A 1 140 ? -19.311 11.170 22.842 1.00 76.94 140 THR A C 1
ATOM 1180 O O . THR A 1 140 ? -19.110 10.203 22.106 1.00 76.94 140 THR A O 1
ATOM 1183 N N . LYS A 1 141 ? -19.421 12.414 22.361 1.00 78.12 141 LYS A N 1
ATOM 1184 C CA . LYS A 1 141 ? -19.279 12.749 20.936 1.00 78.12 141 LYS A CA 1
ATOM 1185 C C . LYS A 1 141 ? -17.867 12.477 20.421 1.00 78.12 141 LYS A C 1
ATOM 1187 O O . LYS A 1 141 ? -17.716 11.976 19.312 1.00 78.12 141 LYS A O 1
ATOM 1192 N N . ILE A 1 142 ? -16.849 12.749 21.237 1.00 77.25 142 ILE A N 1
ATOM 1193 C CA . ILE A 1 142 ? -15.437 12.523 20.895 1.00 77.25 142 ILE A CA 1
ATOM 1194 C C . ILE A 1 142 ? -15.169 11.033 20.815 1.00 77.25 142 ILE A C 1
ATOM 1196 O O . ILE A 1 142 ? -14.578 10.561 19.851 1.00 77.25 142 ILE A O 1
ATOM 1200 N N . ILE A 1 143 ? -15.645 10.290 21.815 1.00 80.50 143 ILE A N 1
ATOM 1201 C CA . ILE A 1 143 ? -15.516 8.834 21.839 1.00 80.50 143 ILE A CA 1
ATOM 1202 C C . ILE A 1 143 ? -16.190 8.248 20.598 1.00 80.50 143 ILE A C 1
ATOM 1204 O O . ILE A 1 143 ? -15.587 7.430 19.909 1.00 80.50 143 ILE A O 1
ATOM 1208 N N . ARG A 1 144 ? -17.391 8.724 20.246 1.00 84.94 144 ARG A N 1
ATOM 1209 C CA . ARG A 1 144 ? -18.069 8.320 19.009 1.00 84.94 144 ARG A CA 1
ATOM 1210 C C . ARG A 1 144 ? -17.229 8.640 17.771 1.00 84.94 144 ARG A C 1
ATOM 1212 O O . ARG A 1 144 ? -17.017 7.751 16.957 1.00 84.94 144 ARG A O 1
ATOM 1219 N N . PHE A 1 145 ? -16.732 9.867 17.633 1.00 85.06 145 PHE A N 1
ATOM 1220 C CA . PHE A 1 145 ? -15.940 10.281 16.472 1.00 85.06 145 PHE A CA 1
ATOM 1221 C C . PHE A 1 145 ? -14.637 9.480 16.341 1.00 85.06 145 PHE A C 1
ATOM 1223 O O . PHE A 1 145 ? -14.284 9.023 15.257 1.00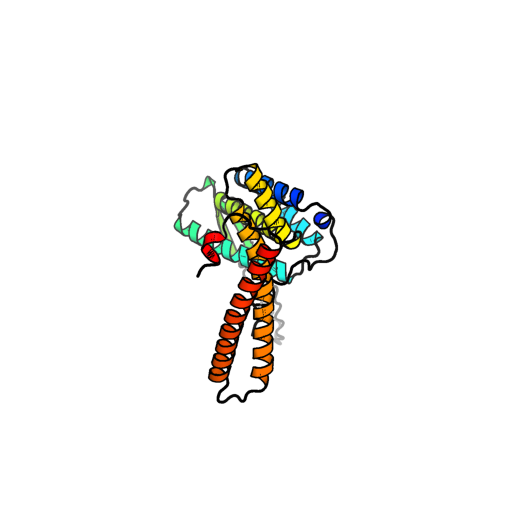 85.06 145 PHE A O 1
ATOM 1230 N N . LEU A 1 146 ? -13.963 9.221 17.460 1.00 85.44 146 LEU A N 1
ATOM 1231 C CA . LEU A 1 146 ? -12.769 8.389 17.508 1.00 85.44 146 LEU A CA 1
ATOM 1232 C C . LEU A 1 146 ? -13.068 6.937 17.111 1.00 85.44 146 LEU A C 1
ATOM 1234 O O . LEU A 1 146 ? -12.325 6.363 16.320 1.00 85.44 146 LEU A O 1
ATOM 1238 N N . LEU A 1 147 ? -14.170 6.354 17.589 1.00 88.06 147 LEU A N 1
ATOM 1239 C CA . LEU A 1 147 ? -14.589 5.001 17.201 1.00 88.06 147 LEU A CA 1
ATOM 1240 C C . LEU A 1 147 ? -14.960 4.908 15.711 1.00 88.06 147 LEU A C 1
ATOM 1242 O O . LEU A 1 147 ? -14.659 3.896 15.071 1.00 88.06 147 LEU A O 1
ATOM 1246 N N . ILE A 1 148 ? -15.573 5.956 15.148 1.00 89.25 148 ILE A N 1
ATOM 1247 C CA . ILE A 1 148 ? -15.848 6.079 13.706 1.00 89.25 148 ILE A CA 1
ATOM 1248 C C . ILE A 1 148 ? -14.529 6.082 12.925 1.00 89.25 148 ILE A C 1
ATOM 1250 O O . ILE A 1 148 ? -14.370 5.310 11.984 1.00 89.25 148 ILE A O 1
ATOM 1254 N N . ILE A 1 149 ? -13.551 6.892 13.336 1.00 88.44 149 ILE A N 1
ATOM 1255 C CA . ILE A 1 149 ? -12.257 6.955 12.643 1.00 88.44 149 ILE A CA 1
ATOM 1256 C C . ILE A 1 149 ? -11.494 5.633 12.751 1.00 88.44 149 ILE A C 1
ATOM 1258 O O . ILE A 1 149 ? -10.931 5.171 11.759 1.00 88.44 149 ILE A O 1
ATOM 1262 N N . ILE A 1 150 ? -11.473 5.006 13.930 1.00 85.62 150 ILE A N 1
ATOM 1263 C CA . ILE A 1 150 ? -10.800 3.716 14.121 1.00 85.62 150 ILE A CA 1
ATOM 1264 C C . ILE A 1 150 ? -11.420 2.661 13.206 1.00 85.62 150 ILE A C 1
ATOM 1266 O O . ILE A 1 150 ? -10.692 2.007 12.462 1.00 85.62 150 ILE A O 1
ATOM 1270 N N . SER A 1 151 ? -12.747 2.531 13.201 1.00 88.75 151 SER A N 1
ATOM 1271 C CA . SER A 1 151 ? -13.425 1.556 12.341 1.00 88.75 151 SER A CA 1
ATOM 1272 C C . SER A 1 151 ? -13.206 1.839 10.850 1.00 88.75 151 SER A C 1
ATOM 1274 O O . SER A 1 151 ? -12.932 0.906 10.095 1.00 88.75 151 SER A O 1
ATOM 1276 N N . PHE A 1 152 ? -13.216 3.110 10.430 1.00 88.25 152 PHE A N 1
ATOM 1277 C CA . PHE A 1 152 ? -12.866 3.507 9.063 1.00 88.25 152 PHE A CA 1
ATOM 1278 C C . PHE A 1 152 ? -11.447 3.060 8.681 1.00 88.25 152 PHE A C 1
ATOM 1280 O O . PHE A 1 152 ? -11.250 2.399 7.660 1.00 88.25 152 PHE A O 1
ATOM 1287 N N . LEU A 1 153 ? -10.452 3.378 9.516 1.00 85.62 153 LEU A N 1
ATOM 1288 C CA . LEU A 1 153 ? -9.054 3.019 9.267 1.00 85.62 153 LEU A CA 1
ATOM 1289 C C . LEU A 1 153 ? -8.852 1.503 9.221 1.00 85.62 153 LEU A C 1
ATOM 1291 O O . LEU A 1 153 ? -8.115 1.011 8.367 1.00 85.62 153 LEU A O 1
ATOM 1295 N N . LEU A 1 154 ? -9.493 0.766 10.128 1.00 84.62 154 LEU A N 1
ATOM 1296 C CA . LEU A 1 154 ? -9.401 -0.691 10.188 1.00 84.62 154 LEU A CA 1
ATOM 1297 C C . LEU A 1 154 ? -9.937 -1.327 8.902 1.00 84.62 154 LEU A C 1
ATOM 1299 O O . LEU A 1 154 ? -9.253 -2.151 8.300 1.00 84.62 154 LEU A O 1
ATOM 1303 N N . ILE A 1 155 ? -11.101 -0.896 8.423 1.00 86.81 155 ILE A N 1
ATOM 1304 C CA . ILE A 1 155 ? -11.699 -1.446 7.199 1.00 86.81 155 ILE A CA 1
ATOM 1305 C C . ILE A 1 155 ? -10.909 -1.066 5.965 1.00 86.81 155 ILE A C 1
ATOM 1307 O O . ILE A 1 155 ? -10.633 -1.932 5.137 1.00 86.81 155 ILE A O 1
ATOM 1311 N N . HIS A 1 156 ? -10.512 0.202 5.855 1.00 84.12 156 HIS A N 1
ATOM 1312 C CA . HIS A 1 156 ? -9.716 0.658 4.727 1.00 84.12 156 HIS A CA 1
ATOM 1313 C C . HIS A 1 156 ? -8.439 -0.177 4.594 1.00 84.12 156 HIS A C 1
ATOM 1315 O O . HIS A 1 156 ? -8.135 -0.681 3.515 1.00 84.12 156 HIS A O 1
ATOM 1321 N N . LYS A 1 157 ? -7.721 -0.409 5.700 1.00 82.06 157 LYS A N 1
ATOM 1322 C CA . LYS A 1 157 ? -6.508 -1.226 5.630 1.00 82.06 157 LYS A CA 1
ATOM 1323 C C . LYS A 1 157 ? -6.785 -2.708 5.397 1.00 82.06 157 LYS A C 1
ATOM 1325 O O . LYS A 1 157 ? -5.995 -3.347 4.713 1.00 82.06 157 LYS A O 1
ATOM 1330 N N . LEU A 1 158 ? -7.871 -3.257 5.937 1.00 81.81 158 LEU A N 1
ATOM 1331 C CA . LEU A 1 158 ? -8.270 -4.640 5.667 1.00 81.81 158 LEU A CA 1
ATOM 1332 C C . LEU A 1 158 ? -8.535 -4.841 4.169 1.00 81.81 158 LEU A C 1
ATOM 1334 O O . LEU A 1 158 ? -8.065 -5.814 3.584 1.00 81.81 158 LEU A O 1
ATOM 1338 N N . LEU A 1 159 ? -9.216 -3.889 3.535 1.00 84.25 159 LEU A N 1
ATOM 1339 C CA . LEU A 1 159 ? -9.477 -3.887 2.099 1.00 84.25 159 LEU A CA 1
ATOM 1340 C C . LEU A 1 159 ? -8.168 -3.813 1.295 1.00 84.25 159 LEU A C 1
ATOM 1342 O O . LEU A 1 159 ? -7.934 -4.678 0.454 1.00 84.25 159 LEU A O 1
ATOM 1346 N N . VAL A 1 160 ? -7.259 -2.894 1.632 1.00 82.31 160 VAL A N 1
ATOM 1347 C CA . VAL A 1 160 ? -5.944 -2.776 0.964 1.00 82.31 160 VAL A CA 1
ATOM 1348 C C . VAL A 1 160 ? -5.081 -4.039 1.122 1.00 82.31 160 VAL A C 1
ATOM 1350 O O . VAL A 1 160 ? -4.352 -4.403 0.208 1.00 82.31 160 VAL A O 1
ATOM 1353 N N . ILE A 1 161 ? -5.160 -4.745 2.256 1.00 78.81 161 ILE A N 1
ATOM 1354 C CA . ILE A 1 161 ? -4.407 -5.999 2.462 1.00 78.81 161 ILE A CA 1
ATOM 1355 C C . ILE A 1 161 ? -4.989 -7.152 1.631 1.00 78.81 161 ILE A C 1
ATOM 1357 O O . ILE A 1 161 ? -4.263 -8.061 1.230 1.00 78.81 161 ILE A O 1
ATOM 1361 N N . THR A 1 162 ? -6.304 -7.160 1.414 1.00 78.38 162 THR A N 1
ATOM 1362 C CA . THR A 1 162 ? -7.032 -8.358 0.960 1.00 78.38 162 THR A CA 1
ATOM 1363 C C . THR A 1 162 ? -7.511 -8.295 -0.484 1.00 78.38 162 THR A C 1
ATOM 1365 O O . THR A 1 162 ? -8.027 -9.297 -0.995 1.00 78.38 162 THR A O 1
ATOM 1368 N N . THR A 1 163 ? -7.354 -7.145 -1.138 1.00 81.12 163 THR A N 1
ATOM 1369 C CA . THR A 1 163 ? -7.727 -6.909 -2.538 1.00 81.12 163 THR A CA 1
ATOM 1370 C C . THR A 1 163 ? -6.639 -6.127 -3.262 1.00 81.12 163 THR A C 1
ATOM 1372 O O . THR A 1 163 ? -6.007 -5.255 -2.672 1.00 81.12 163 THR A O 1
ATOM 1375 N N . CYS A 1 164 ? -6.409 -6.451 -4.538 1.00 77.94 164 CYS A N 1
ATOM 1376 C CA . CYS A 1 164 ? -5.506 -5.680 -5.389 1.00 77.94 164 CYS A CA 1
ATOM 1377 C C . CYS A 1 164 ? -6.062 -4.272 -5.617 1.00 77.94 164 CYS A C 1
ATOM 1379 O O . CYS A 1 164 ? -7.265 -4.112 -5.818 1.00 77.94 164 CYS A O 1
ATOM 1381 N N . ASN A 1 165 ? -5.182 -3.272 -5.689 1.00 80.06 165 ASN A N 1
ATOM 1382 C CA . ASN A 1 165 ? -5.566 -1.895 -6.015 1.00 80.06 165 ASN A CA 1
ATOM 1383 C C . ASN A 1 165 ? -6.307 -1.804 -7.362 1.00 80.06 165 ASN A C 1
ATOM 1385 O O . ASN A 1 165 ? -7.346 -1.149 -7.426 1.00 80.06 165 ASN A O 1
ATOM 1389 N N . LYS A 1 166 ? -5.872 -2.579 -8.364 1.00 79.25 166 LYS A N 1
ATOM 1390 C CA . LYS A 1 166 ? -6.513 -2.660 -9.686 1.00 79.25 166 LYS A CA 1
ATOM 1391 C C . LYS A 1 166 ? -7.964 -3.110 -9.597 1.00 79.25 166 LYS A C 1
ATOM 1393 O O . LYS A 1 166 ? -8.849 -2.498 -10.188 1.00 79.25 166 LYS A O 1
ATOM 1398 N N . ASP A 1 167 ? -8.222 -4.148 -8.801 1.00 81.81 167 ASP A N 1
ATOM 1399 C CA . ASP A 1 167 ? -9.576 -4.662 -8.585 1.00 81.81 167 ASP A CA 1
ATOM 1400 C C . ASP A 1 167 ? -10.438 -3.636 -7.843 1.00 81.81 167 ASP A C 1
ATOM 1402 O O . ASP A 1 167 ? -11.628 -3.488 -8.129 1.00 81.81 167 ASP A O 1
ATOM 1406 N N . ILE A 1 168 ? -9.838 -2.903 -6.901 1.00 84.88 168 ILE A N 1
ATOM 1407 C CA . ILE A 1 168 ? -10.520 -1.831 -6.180 1.00 84.88 168 ILE A CA 1
ATOM 1408 C C . ILE A 1 168 ? -10.940 -0.727 -7.152 1.00 84.88 168 ILE A C 1
ATOM 1410 O O . ILE A 1 168 ? -12.115 -0.366 -7.208 1.00 84.88 168 ILE A O 1
ATOM 1414 N N . LEU A 1 169 ? -10.008 -0.222 -7.955 1.00 85.19 169 LEU A N 1
ATOM 1415 C CA . LEU A 1 169 ? -10.265 0.865 -8.893 1.00 85.19 169 LEU A CA 1
ATOM 1416 C C . LEU A 1 169 ? -11.275 0.455 -9.976 1.00 85.19 169 LEU A C 1
ATOM 1418 O O . LEU A 1 169 ? -12.184 1.224 -10.289 1.00 85.19 169 LEU A O 1
ATOM 1422 N N . PHE A 1 170 ? -11.174 -0.775 -10.481 1.00 84.25 170 PHE A N 1
ATOM 1423 C CA . PHE A 1 170 ? -12.094 -1.321 -11.479 1.00 84.25 170 PHE A CA 1
ATOM 1424 C C . PHE A 1 170 ? -13.522 -1.510 -10.950 1.00 84.25 170 PHE A C 1
ATOM 1426 O O . PHE A 1 170 ? -14.501 -1.190 -11.618 1.00 84.25 170 PHE A O 1
ATOM 1433 N N . THR A 1 171 ? -13.682 -2.028 -9.736 1.00 85.31 171 THR A N 1
ATOM 1434 C CA . THR A 1 171 ? -15.024 -2.196 -9.155 1.00 85.31 171 THR A CA 1
ATOM 1435 C C . THR A 1 171 ? -15.663 -0.852 -8.813 1.00 85.31 171 THR A C 1
ATOM 1437 O O . THR A 1 171 ? -16.860 -0.683 -9.046 1.00 85.31 171 THR A O 1
ATOM 1440 N N . TYR A 1 172 ? -14.884 0.128 -8.339 1.00 83.94 172 TYR A N 1
ATOM 1441 C CA . TYR A 1 172 ? -15.377 1.494 -8.174 1.00 83.94 172 TYR A CA 1
ATOM 1442 C C . TYR A 1 172 ? -15.807 2.096 -9.509 1.00 83.94 172 TYR A C 1
ATOM 1444 O O . TYR A 1 172 ? -16.915 2.623 -9.582 1.00 83.94 172 TYR A O 1
ATOM 1452 N N . SER A 1 173 ? -14.993 1.991 -10.565 1.00 82.56 173 SER A N 1
ATOM 1453 C CA . SER A 1 173 ? -15.356 2.539 -11.877 1.00 82.56 173 SER A CA 1
ATOM 1454 C C . SER A 1 173 ? -16.634 1.909 -12.427 1.00 82.56 173 SER A C 1
ATOM 1456 O O . SER A 1 173 ? -17.505 2.632 -12.905 1.00 82.56 173 SER A O 1
ATOM 1458 N N . MET A 1 174 ? -16.813 0.596 -12.263 1.00 82.69 174 MET A N 1
ATOM 1459 C CA . MET A 1 174 ? -18.045 -0.095 -12.654 1.00 82.69 174 MET A CA 1
ATOM 1460 C C . MET A 1 174 ? -19.264 0.378 -11.860 1.00 82.69 174 MET A C 1
ATOM 1462 O O . MET A 1 174 ? -20.300 0.678 -12.453 1.00 82.69 174 MET A O 1
ATOM 1466 N N . CYS A 1 175 ? -19.151 0.498 -10.534 1.00 81.56 175 CYS A N 1
ATOM 1467 C CA . CYS A 1 175 ? -20.234 1.030 -9.706 1.00 81.56 175 CYS A CA 1
ATOM 1468 C C . CYS A 1 175 ? -20.581 2.474 -10.099 1.00 81.56 175 CYS A C 1
ATOM 1470 O O . CYS A 1 175 ? -21.755 2.803 -10.255 1.00 81.56 175 CYS A O 1
ATOM 1472 N N . PHE A 1 176 ? -19.580 3.332 -10.305 1.00 83.06 176 PHE A N 1
ATOM 1473 C CA . PHE A 1 176 ? -19.800 4.726 -10.692 1.00 83.06 176 PHE A CA 1
ATOM 1474 C C . PHE A 1 176 ? -20.428 4.860 -12.080 1.00 83.06 176 PHE A C 1
ATOM 1476 O O . PHE A 1 176 ? -21.370 5.630 -12.222 1.00 83.06 176 PHE A O 1
ATOM 1483 N N . LEU A 1 177 ? -19.968 4.099 -13.077 1.00 83.56 177 LEU A N 1
ATOM 1484 C CA . LEU A 1 177 ? -20.565 4.090 -14.417 1.00 83.56 177 LEU A CA 1
ATOM 1485 C C . LEU A 1 177 ? -22.008 3.574 -14.404 1.00 83.56 177 LEU A C 1
ATOM 1487 O O . LEU A 1 177 ? -22.833 4.054 -15.176 1.00 83.56 177 LEU A O 1
ATOM 1491 N N . TYR A 1 178 ? -22.320 2.624 -13.518 1.00 84.19 178 TYR A N 1
ATOM 1492 C CA . TYR A 1 178 ? -23.682 2.131 -13.339 1.00 84.19 178 TYR A CA 1
ATOM 1493 C C . TYR A 1 178 ? -24.615 3.203 -12.754 1.00 84.19 178 TYR A C 1
ATOM 1495 O O . TYR A 1 178 ? -25.719 3.395 -13.259 1.00 84.19 178 TYR A O 1
ATOM 1503 N N . PHE A 1 179 ? -24.178 3.926 -11.715 1.00 83.06 179 PHE A N 1
ATOM 1504 C CA . PHE A 1 179 ? -24.986 4.989 -11.099 1.00 83.06 179 PHE A CA 1
ATOM 1505 C C . PHE A 1 179 ? -25.023 6.285 -11.924 1.00 83.06 179 PHE A C 1
ATOM 1507 O O . PHE A 1 179 ? -26.021 7.002 -11.891 1.00 83.06 179 PHE A O 1
ATOM 1514 N N . PHE A 1 180 ? -23.956 6.585 -12.666 1.00 83.25 180 PHE A N 1
ATOM 1515 C CA . PHE A 1 180 ? -23.778 7.823 -13.423 1.00 83.25 180 PHE A CA 1
ATOM 1516 C C . PHE A 1 180 ? -23.298 7.518 -14.854 1.00 83.25 180 PHE A C 1
ATOM 1518 O O . PHE A 1 180 ? -22.125 7.726 -15.176 1.00 83.25 180 PHE A O 1
ATOM 1525 N N . PRO A 1 181 ? -24.197 7.068 -15.749 1.00 80.94 181 PRO A N 1
ATOM 1526 C CA . PRO A 1 181 ? -23.833 6.672 -17.113 1.00 80.94 181 PRO A CA 1
ATOM 1527 C C . PRO A 1 181 ? -23.369 7.841 -17.998 1.00 80.94 181 PRO A C 1
ATOM 1529 O O . PRO A 1 181 ? -22.817 7.612 -19.069 1.00 80.94 181 PRO A O 1
ATOM 1532 N N . PHE A 1 182 ? -23.588 9.085 -17.560 1.00 79.00 182 PHE A N 1
ATOM 1533 C CA . PHE A 1 182 ? -23.201 10.306 -18.272 1.00 79.00 182 PHE A CA 1
ATOM 1534 C C . PHE A 1 182 ? -21.731 10.705 -18.071 1.00 79.00 182 PHE A C 1
ATOM 1536 O O . PHE A 1 182 ? -21.289 11.677 -18.673 1.00 79.00 182 PHE A O 1
ATOM 1543 N N . LEU A 1 183 ? -20.985 10.012 -17.203 1.00 78.62 183 LEU A N 1
ATOM 1544 C CA . LEU A 1 183 ? -19.567 10.298 -16.982 1.00 78.62 183 LEU A CA 1
ATOM 1545 C C . LEU A 1 183 ? -18.708 9.814 -18.154 1.00 78.62 183 LEU A C 1
ATOM 1547 O O . LEU A 1 183 ? -18.889 8.705 -18.662 1.00 78.62 183 LEU A O 1
ATOM 1551 N N . ASP A 1 184 ? -17.713 10.624 -18.515 1.00 78.25 184 ASP A N 1
ATOM 1552 C CA . ASP A 1 184 ? -16.759 10.298 -19.569 1.00 78.25 184 ASP A CA 1
ATOM 1553 C C . ASP A 1 184 ? -15.945 9.051 -19.208 1.00 78.25 184 ASP A C 1
ATOM 1555 O O . ASP A 1 184 ? -15.159 9.028 -18.254 1.00 78.25 184 ASP A O 1
ATOM 1559 N N . LYS A 1 185 ? -16.103 8.002 -20.022 1.00 80.56 185 LYS A N 1
ATOM 1560 C CA . LYS A 1 185 ? -15.371 6.730 -19.887 1.00 80.56 185 LYS A CA 1
ATOM 1561 C C . LYS A 1 185 ? -13.854 6.924 -19.971 1.00 80.56 185 LYS A C 1
ATOM 1563 O O . LYS A 1 185 ? -13.106 6.157 -19.364 1.00 80.56 185 LYS A O 1
ATOM 1568 N N . ASP A 1 186 ? -13.420 7.982 -20.650 1.00 80.62 186 ASP A N 1
ATOM 1569 C CA . ASP A 1 186 ? -12.018 8.367 -20.793 1.00 80.62 186 ASP A CA 1
ATOM 1570 C C . ASP A 1 186 ? -11.359 8.646 -19.436 1.00 80.62 186 ASP A C 1
ATOM 1572 O O . ASP A 1 186 ? -10.208 8.268 -19.227 1.00 80.62 186 ASP A O 1
ATOM 1576 N N . ILE A 1 187 ? -12.092 9.214 -18.469 1.00 82.62 187 ILE A N 1
ATOM 1577 C CA . ILE A 1 187 ? -11.566 9.485 -17.122 1.00 82.62 187 ILE A CA 1
ATOM 1578 C C . ILE A 1 187 ? -11.204 8.172 -16.419 1.00 82.62 187 ILE A C 1
ATOM 1580 O O . ILE A 1 187 ? -10.132 8.055 -15.824 1.00 82.62 187 ILE A O 1
ATOM 1584 N N . PHE A 1 188 ? -12.066 7.157 -16.516 1.00 79.62 188 PHE A N 1
ATOM 1585 C CA . PHE A 1 188 ? -11.805 5.847 -15.917 1.00 79.62 188 PHE A CA 1
ATOM 1586 C C . PHE A 1 188 ? -10.674 5.107 -16.623 1.00 79.62 188 PHE A C 1
ATOM 1588 O O . PHE A 1 188 ? -9.858 4.469 -15.958 1.00 79.62 188 PHE A O 1
ATOM 1595 N N . PHE A 1 189 ? -10.587 5.227 -17.949 1.00 81.00 189 PHE A N 1
ATOM 1596 C CA . PHE A 1 189 ? -9.468 4.683 -18.711 1.00 81.00 189 PHE A CA 1
ATOM 1597 C C . PHE A 1 189 ? -8.135 5.311 -18.279 1.00 81.00 189 PHE A C 1
ATOM 1599 O O . PHE A 1 189 ? -7.183 4.586 -17.983 1.00 81.00 189 PHE A O 1
ATOM 1606 N N . ILE A 1 190 ? -8.084 6.643 -18.159 1.00 83.69 190 ILE A N 1
ATOM 1607 C CA . ILE A 1 190 ? -6.904 7.373 -17.676 1.00 83.69 190 ILE A CA 1
ATOM 1608 C C . ILE A 1 190 ? -6.546 6.938 -16.252 1.00 83.69 190 ILE A C 1
ATOM 1610 O O . ILE A 1 190 ? -5.370 6.722 -15.969 1.00 83.69 190 ILE A O 1
ATOM 1614 N N . LEU A 1 191 ? -7.531 6.763 -15.366 1.00 83.94 191 LEU A N 1
ATOM 1615 C CA . LEU A 1 191 ? -7.291 6.309 -13.994 1.00 83.94 191 LEU A CA 1
ATOM 1616 C C . LEU A 1 191 ? -6.664 4.909 -13.945 1.00 83.94 191 LEU A C 1
ATOM 1618 O O . LEU A 1 191 ? -5.637 4.740 -13.288 1.00 83.94 191 LEU A O 1
ATOM 1622 N N . ILE A 1 192 ? -7.219 3.936 -14.674 1.00 82.00 192 ILE A N 1
ATOM 1623 C CA . ILE A 1 192 ? -6.670 2.569 -14.735 1.00 82.00 192 ILE A CA 1
ATOM 1624 C C . ILE A 1 192 ? -5.243 2.591 -15.301 1.00 82.00 192 ILE A C 1
ATOM 1626 O O . ILE A 1 192 ? -4.336 1.972 -14.745 1.00 82.00 192 ILE A O 1
ATOM 1630 N N . LEU A 1 193 ? -5.017 3.346 -16.378 1.00 82.81 193 LEU A N 1
ATOM 1631 C CA . LEU A 1 193 ? -3.695 3.468 -16.991 1.00 82.81 193 LEU A CA 1
ATOM 1632 C C . LEU A 1 193 ? -2.690 4.153 -16.054 1.00 82.81 193 LEU A C 1
ATOM 1634 O O . LEU A 1 193 ? -1.533 3.740 -15.972 1.00 82.81 193 LEU A O 1
ATOM 1638 N N . SER A 1 194 ? -3.132 5.164 -15.303 1.00 83.88 194 SER A N 1
ATOM 1639 C CA . SER A 1 194 ? -2.286 5.864 -14.338 1.00 83.88 194 SER A CA 1
ATOM 1640 C C . SER A 1 194 ? -1.803 4.944 -13.217 1.00 83.88 194 SER A C 1
ATOM 1642 O O . SER A 1 194 ? -0.652 5.061 -12.799 1.00 83.88 194 SER A O 1
ATOM 1644 N N . GLU A 1 195 ? -2.627 3.990 -12.776 1.00 82.69 195 GLU A N 1
ATOM 1645 C CA . GLU A 1 195 ? -2.247 3.019 -11.750 1.00 82.69 195 GLU A CA 1
ATOM 1646 C C . GLU A 1 195 ? -1.075 2.138 -12.214 1.00 82.69 195 GLU A C 1
ATOM 1648 O O . GLU A 1 195 ? -0.072 2.002 -11.506 1.00 82.69 195 GLU A O 1
ATOM 1653 N N . GLU A 1 196 ? -1.151 1.613 -13.439 1.00 80.88 196 GLU A N 1
ATOM 1654 C CA . GLU A 1 196 ? -0.067 0.832 -14.048 1.00 80.88 196 GLU A CA 1
ATOM 1655 C C . GLU A 1 196 ? 1.202 1.674 -14.236 1.00 80.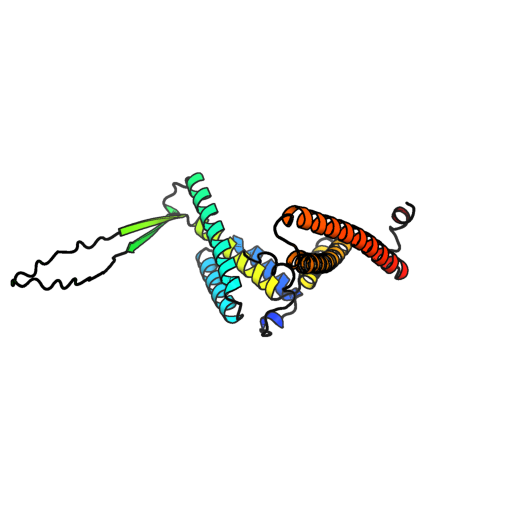88 196 GLU A C 1
ATOM 1657 O O . GLU A 1 196 ? 2.317 1.224 -13.945 1.00 80.88 196 GLU A O 1
ATOM 1662 N N . CYS A 1 197 ? 1.056 2.930 -14.670 1.00 83.75 197 CYS A N 1
ATOM 1663 C CA . CYS A 1 197 ? 2.186 3.848 -14.801 1.00 83.75 197 CYS A CA 1
ATOM 1664 C C . CYS A 1 197 ? 2.863 4.118 -13.451 1.00 83.75 197 CYS A C 1
ATOM 1666 O O . CYS A 1 197 ? 4.093 4.106 -13.375 1.00 83.75 197 CYS A O 1
ATOM 1668 N N . VAL A 1 198 ? 2.098 4.321 -12.374 1.00 86.25 198 VAL A N 1
ATOM 1669 C CA . VAL A 1 198 ? 2.647 4.513 -11.022 1.00 86.25 198 VAL A CA 1
ATOM 1670 C C . VAL A 1 198 ? 3.433 3.278 -10.583 1.00 86.25 198 VAL A C 1
ATOM 1672 O O . VAL A 1 198 ? 4.554 3.410 -10.076 1.00 86.25 198 VAL A O 1
ATOM 1675 N N . TYR A 1 199 ? 2.907 2.077 -10.828 1.00 82.44 199 TYR A N 1
ATOM 1676 C CA . TYR A 1 199 ? 3.622 0.835 -10.538 1.00 82.44 199 TYR A CA 1
ATOM 1677 C C . TYR A 1 199 ? 4.976 0.773 -11.269 1.00 82.44 199 TYR A C 1
ATOM 1679 O O . TYR A 1 199 ? 6.027 0.597 -10.639 1.00 82.44 199 TYR A O 1
ATOM 1687 N N . LEU A 1 200 ? 4.990 1.016 -12.583 1.00 82.69 200 LEU A N 1
ATOM 1688 C CA . LEU A 1 200 ? 6.219 1.011 -13.386 1.00 82.69 200 LEU A CA 1
ATOM 1689 C C . LEU A 1 200 ? 7.227 2.076 -12.925 1.00 82.69 200 LEU A C 1
ATOM 1691 O O . LEU A 1 200 ? 8.421 1.785 -12.776 1.00 82.69 200 LEU A O 1
ATOM 1695 N N . LEU A 1 201 ? 6.751 3.290 -12.644 1.00 86.38 201 LEU A N 1
ATOM 1696 C CA . LEU A 1 201 ? 7.575 4.398 -12.161 1.00 86.38 201 LEU A CA 1
ATOM 1697 C C . LEU A 1 201 ? 8.235 4.079 -10.827 1.00 86.38 201 LEU A C 1
ATOM 1699 O O . LEU A 1 201 ? 9.439 4.288 -10.673 1.00 86.38 201 LEU A O 1
ATOM 1703 N N . THR A 1 202 ? 7.490 3.528 -9.869 1.00 86.00 202 THR A N 1
ATOM 1704 C CA . THR A 1 202 ? 8.062 3.185 -8.561 1.00 86.00 202 THR A CA 1
ATOM 1705 C C . THR A 1 202 ? 9.161 2.130 -8.679 1.00 86.00 202 THR A C 1
ATOM 1707 O O . THR A 1 202 ? 10.200 2.256 -8.023 1.00 86.00 202 THR A O 1
ATOM 1710 N N . LYS A 1 203 ? 9.000 1.136 -9.563 1.00 84.31 203 LYS A N 1
ATOM 1711 C CA . LYS A 1 203 ? 10.044 0.142 -9.853 1.00 84.31 203 LYS A CA 1
ATOM 1712 C C . LYS A 1 203 ? 11.297 0.789 -10.448 1.00 84.31 203 LYS A C 1
ATOM 1714 O O . LYS A 1 203 ? 12.409 0.479 -10.021 1.00 84.31 203 LYS A O 1
ATOM 1719 N N . ARG A 1 204 ? 11.141 1.724 -11.389 1.00 83.19 204 ARG A N 1
ATOM 1720 C CA . ARG A 1 204 ? 12.273 2.454 -11.986 1.00 83.19 204 ARG A CA 1
ATOM 1721 C C . ARG A 1 204 ? 12.983 3.343 -10.976 1.00 83.19 204 ARG A C 1
ATOM 1723 O O . ARG A 1 204 ? 14.209 3.306 -10.914 1.00 83.19 204 ARG A O 1
ATOM 1730 N N . ILE A 1 205 ? 12.238 4.069 -10.142 1.00 87.50 205 ILE A N 1
ATOM 1731 C CA . ILE A 1 205 ? 12.804 4.888 -9.061 1.00 87.50 205 ILE A CA 1
ATOM 1732 C C . ILE A 1 205 ? 13.641 4.015 -8.123 1.00 87.50 205 ILE A C 1
ATOM 1734 O O . ILE A 1 205 ? 14.776 4.377 -7.822 1.00 87.50 205 ILE A O 1
ATOM 1738 N N . LYS A 1 206 ? 13.139 2.839 -7.722 1.00 86.38 206 LYS A N 1
ATOM 1739 C CA . LYS A 1 206 ? 13.895 1.888 -6.889 1.00 86.38 206 LYS A CA 1
ATOM 1740 C C . LYS A 1 206 ? 15.172 1.400 -7.577 1.00 86.38 206 LYS A C 1
ATOM 1742 O O . LYS A 1 206 ? 16.230 1.377 -6.952 1.00 86.38 206 LYS A O 1
ATOM 1747 N N . ASN A 1 207 ? 15.108 1.072 -8.867 1.00 85.81 207 ASN A N 1
ATOM 1748 C CA . ASN A 1 207 ? 16.287 0.662 -9.634 1.00 85.81 207 ASN A CA 1
ATOM 1749 C C . ASN A 1 207 ? 17.328 1.789 -9.727 1.00 85.81 207 ASN A C 1
ATOM 1751 O O . ASN A 1 207 ? 18.522 1.542 -9.547 1.00 85.81 207 ASN A O 1
ATOM 1755 N N . ILE A 1 208 ? 16.886 3.031 -9.947 1.00 85.69 208 ILE A N 1
ATOM 1756 C CA . ILE A 1 208 ? 17.756 4.212 -9.968 1.00 85.69 208 ILE A CA 1
ATOM 1757 C C . ILE A 1 208 ? 18.388 4.416 -8.590 1.00 85.69 208 ILE A C 1
ATOM 1759 O O . ILE A 1 208 ? 19.609 4.526 -8.502 1.00 85.69 208 ILE A O 1
ATOM 1763 N N . GLN A 1 209 ? 17.602 4.386 -7.513 1.00 84.19 209 GLN A N 1
ATOM 1764 C CA . GLN A 1 209 ? 18.108 4.485 -6.141 1.00 84.19 209 GLN A CA 1
ATOM 1765 C C . GLN A 1 209 ? 19.161 3.414 -5.842 1.00 84.19 209 GLN A C 1
ATOM 1767 O O . GLN A 1 209 ? 20.238 3.741 -5.344 1.00 84.19 209 GLN A O 1
ATOM 1772 N N . MET A 1 210 ? 18.901 2.158 -6.210 1.00 84.94 210 MET A N 1
ATOM 1773 C CA . MET A 1 210 ? 19.857 1.065 -6.031 1.00 84.94 210 MET A CA 1
ATOM 1774 C C . MET A 1 210 ? 21.135 1.296 -6.849 1.00 84.94 210 MET A C 1
ATOM 1776 O O . MET A 1 210 ? 22.242 1.114 -6.345 1.00 84.94 210 MET A O 1
ATOM 1780 N N . SER A 1 211 ? 21.007 1.771 -8.090 1.00 83.94 211 SER A N 1
ATOM 1781 C CA . SER A 1 211 ? 22.156 2.101 -8.940 1.00 83.94 211 SER A CA 1
ATOM 1782 C C . SER A 1 211 ? 23.015 3.231 -8.357 1.00 83.94 211 SER A C 1
ATOM 1784 O O . SER A 1 211 ? 24.246 3.163 -8.411 1.00 83.94 211 SER A O 1
ATOM 1786 N N . ILE A 1 212 ? 22.380 4.245 -7.757 1.00 84.12 212 ILE A N 1
ATOM 1787 C CA . ILE A 1 212 ? 23.052 5.357 -7.082 1.00 84.12 212 ILE A CA 1
ATOM 1788 C C . ILE A 1 212 ? 23.754 4.834 -5.830 1.00 84.12 212 ILE A C 1
ATOM 1790 O O . ILE A 1 212 ? 24.921 5.150 -5.629 1.00 84.12 212 ILE A O 1
ATOM 1794 N N . TYR A 1 213 ? 23.094 3.993 -5.031 1.00 83.56 213 TYR A N 1
ATOM 1795 C CA . TYR A 1 213 ? 23.674 3.401 -3.824 1.00 83.56 213 TYR A CA 1
ATOM 1796 C C . TYR A 1 213 ? 24.918 2.551 -4.134 1.00 83.56 213 TYR A C 1
ATOM 1798 O O . TYR A 1 213 ? 25.978 2.750 -3.537 1.00 83.56 213 TYR A O 1
ATOM 1806 N N . LEU A 1 214 ? 24.833 1.673 -5.140 1.00 82.44 214 LEU A N 1
ATOM 1807 C CA . LEU A 1 214 ? 25.957 0.841 -5.588 1.00 82.44 214 LEU A CA 1
ATOM 1808 C C . LEU A 1 214 ? 27.154 1.672 -6.079 1.00 82.44 214 LEU A C 1
ATOM 1810 O O . LEU A 1 214 ? 28.305 1.276 -5.884 1.00 82.44 214 LEU A O 1
ATOM 1814 N N . LYS A 1 215 ? 26.897 2.826 -6.708 1.00 77.62 215 LYS A N 1
ATOM 1815 C CA . LYS A 1 215 ? 27.942 3.769 -7.139 1.00 77.62 215 LYS A CA 1
ATOM 1816 C C . LYS A 1 215 ? 28.479 4.615 -5.976 1.00 77.62 215 LYS A C 1
ATOM 1818 O O . LYS A 1 215 ? 29.683 4.853 -5.913 1.00 77.62 215 LYS A O 1
ATOM 1823 N N . GLY A 1 216 ? 27.611 5.047 -5.062 1.00 68.88 216 GLY A N 1
ATOM 1824 C CA . GLY A 1 216 ? 27.925 5.908 -3.918 1.00 68.88 216 GLY A CA 1
ATOM 1825 C C . GLY A 1 216 ? 28.793 5.226 -2.860 1.00 68.88 216 GLY A C 1
ATOM 1826 O O . GLY A 1 216 ? 29.706 5.857 -2.335 1.00 68.88 216 GLY A O 1
ATOM 1827 N N . ASN A 1 217 ? 28.606 3.922 -2.630 1.00 61.78 217 ASN A N 1
ATOM 1828 C CA . ASN A 1 217 ? 29.418 3.139 -1.685 1.00 61.78 217 ASN A CA 1
ATOM 1829 C C . ASN A 1 217 ? 30.912 3.063 -2.050 1.00 61.78 217 ASN A C 1
ATOM 1831 O O . ASN A 1 217 ? 31.730 2.704 -1.209 1.00 61.78 217 ASN A O 1
ATOM 1835 N N . LYS A 1 218 ? 31.285 3.396 -3.292 1.00 63.28 218 LYS A N 1
ATOM 1836 C CA . LYS A 1 218 ? 32.678 3.387 -3.768 1.00 63.28 218 LYS A CA 1
ATOM 1837 C C . LYS A 1 218 ? 33.369 4.756 -3.661 1.00 63.28 218 LYS A C 1
ATOM 1839 O O . LYS A 1 218 ? 34.488 4.904 -4.143 1.00 63.28 218 LYS A O 1
ATOM 1844 N N . MET A 1 219 ? 32.712 5.773 -3.097 1.00 65.19 219 MET A N 1
ATOM 1845 C CA . MET A 1 219 ? 33.190 7.161 -3.133 1.00 65.19 219 MET A CA 1
ATOM 1846 C C . MET A 1 219 ? 33.874 7.587 -1.824 1.00 65.19 219 MET A C 1
ATOM 1848 O O . MET A 1 219 ? 33.326 7.410 -0.741 1.00 65.19 219 MET A O 1
ATOM 1852 N N . CYS A 1 220 ? 35.047 8.225 -1.927 1.00 64.69 220 CYS A N 1
ATOM 1853 C CA . CYS A 1 220 ? 35.754 8.821 -0.787 1.00 64.69 220 CYS A CA 1
ATOM 1854 C C . CYS A 1 220 ? 34.976 9.995 -0.152 1.00 64.69 220 CYS A C 1
ATOM 1856 O O . CYS A 1 220 ? 34.358 10.798 -0.857 1.00 64.69 220 CYS A O 1
ATOM 1858 N N . LEU A 1 221 ? 35.092 10.134 1.176 1.00 69.19 221 LEU A N 1
ATOM 1859 C CA . LEU A 1 221 ? 34.359 11.086 2.032 1.00 69.19 221 LEU A CA 1
ATOM 1860 C C . LEU A 1 221 ? 34.433 12.559 1.593 1.00 69.19 221 LEU A C 1
ATOM 1862 O O . LEU A 1 221 ? 33.445 13.276 1.715 1.00 69.19 221 LEU A O 1
ATOM 1866 N N . VAL A 1 222 ? 35.567 13.005 1.046 1.00 67.00 222 VAL A N 1
ATOM 1867 C CA . VAL A 1 222 ? 35.863 14.438 0.841 1.00 67.00 222 VAL A CA 1
ATOM 1868 C C . VAL A 1 222 ? 34.905 15.127 -0.147 1.00 67.00 222 VAL A C 1
ATOM 1870 O O . VAL A 1 222 ? 34.651 16.313 -0.003 1.00 67.00 222 VAL A O 1
ATOM 1873 N N . ASN A 1 223 ? 34.295 14.393 -1.090 1.00 73.12 223 ASN A N 1
ATOM 1874 C CA . ASN A 1 223 ? 33.353 14.944 -2.083 1.00 73.12 223 ASN A CA 1
ATOM 1875 C C . ASN A 1 223 ? 32.025 14.171 -2.164 1.00 73.12 223 ASN A C 1
ATOM 1877 O O . ASN A 1 223 ? 31.349 14.188 -3.198 1.00 73.12 223 ASN A O 1
ATOM 1881 N N . TYR A 1 224 ? 31.649 13.468 -1.095 1.00 79.81 224 TYR A N 1
ATOM 1882 C CA . TYR A 1 224 ? 30.494 12.570 -1.105 1.00 79.81 224 TYR A CA 1
ATOM 1883 C C . TYR A 1 224 ? 29.183 13.299 -1.446 1.00 79.81 224 TYR A C 1
ATOM 1885 O O . TYR A 1 224 ? 28.467 12.891 -2.358 1.00 79.81 224 TYR A O 1
ATOM 1893 N N . HIS A 1 225 ? 28.894 14.424 -0.784 1.00 80.06 225 HIS A N 1
ATOM 1894 C CA . HIS A 1 225 ? 27.619 15.131 -0.948 1.00 80.06 225 HIS A CA 1
ATOM 1895 C C . HIS A 1 225 ? 27.412 15.707 -2.356 1.00 80.06 225 HIS A C 1
ATOM 1897 O O . HIS A 1 225 ? 26.373 15.459 -2.965 1.00 80.06 225 HIS A O 1
ATOM 1903 N N . LEU A 1 226 ? 28.407 16.409 -2.910 1.00 81.75 226 LEU A N 1
ATOM 1904 C CA . LEU A 1 226 ? 28.328 16.973 -4.264 1.00 81.75 226 LEU A CA 1
ATOM 1905 C C . LEU A 1 226 ? 28.170 15.880 -5.330 1.00 81.75 226 LEU A C 1
ATOM 1907 O O . LEU A 1 226 ? 27.350 16.000 -6.239 1.00 81.75 226 LEU A O 1
ATOM 1911 N N . LYS A 1 227 ? 28.905 14.769 -5.197 1.00 80.06 227 LYS A N 1
ATOM 1912 C CA . LYS A 1 227 ? 28.781 13.638 -6.127 1.00 80.06 227 LYS A CA 1
ATOM 1913 C C . LYS A 1 227 ? 27.428 12.942 -6.016 1.00 80.06 227 LYS A C 1
ATOM 1915 O O . LYS A 1 227 ? 26.876 12.554 -7.042 1.00 80.06 227 LYS A O 1
ATOM 1920 N N . MET A 1 228 ? 26.876 12.812 -4.810 1.00 82.19 228 MET A N 1
ATOM 1921 C CA . MET A 1 228 ? 25.534 12.258 -4.621 1.00 82.19 228 MET A CA 1
ATOM 1922 C C . MET A 1 228 ? 24.468 13.131 -5.287 1.00 82.19 228 MET A C 1
ATOM 1924 O O . MET A 1 228 ? 23.612 12.589 -5.982 1.00 82.19 228 MET A O 1
ATOM 1928 N N . ILE A 1 229 ? 24.552 14.460 -5.164 1.00 85.44 229 ILE A N 1
ATOM 1929 C CA . ILE A 1 229 ? 23.648 15.388 -5.866 1.00 85.44 229 ILE A CA 1
ATOM 1930 C C . ILE A 1 229 ? 23.730 15.179 -7.386 1.00 85.44 229 ILE A C 1
ATOM 1932 O O . ILE A 1 229 ? 22.696 15.019 -8.033 1.00 85.44 229 ILE A O 1
ATOM 1936 N N . ASN A 1 230 ? 24.939 15.085 -7.949 1.00 85.06 230 ASN A N 1
ATOM 1937 C CA . ASN A 1 230 ? 25.119 14.827 -9.382 1.00 85.06 230 ASN A CA 1
ATOM 1938 C C . ASN A 1 230 ? 24.513 13.483 -9.817 1.00 85.06 230 ASN A C 1
ATOM 1940 O O . ASN A 1 230 ? 23.864 13.403 -10.859 1.00 85.06 230 ASN A O 1
ATOM 1944 N N . LEU A 1 231 ? 24.688 12.426 -9.017 1.00 84.12 231 LEU A N 1
ATOM 1945 C CA . LEU A 1 231 ? 24.091 11.118 -9.293 1.00 84.12 231 LEU A CA 1
ATOM 1946 C C . LEU A 1 231 ? 22.555 11.166 -9.259 1.00 84.12 231 LEU A C 1
ATOM 1948 O O . LEU A 1 231 ? 21.920 10.555 -10.118 1.00 84.12 231 LEU A O 1
ATOM 1952 N N . TYR A 1 232 ? 21.957 11.918 -8.329 1.00 87.50 232 TYR A N 1
ATOM 1953 C CA . TYR A 1 232 ? 20.508 12.140 -8.301 1.00 87.50 232 TYR A CA 1
ATOM 1954 C C . TYR A 1 232 ? 20.017 12.940 -9.507 1.00 87.50 232 TYR A C 1
ATOM 1956 O O . TYR A 1 232 ? 19.005 12.569 -10.094 1.00 87.50 232 TYR A O 1
ATOM 1964 N N . PHE A 1 233 ? 20.740 13.984 -9.919 1.00 89.88 233 PHE A N 1
ATOM 1965 C CA . PHE A 1 233 ? 20.391 14.767 -11.106 1.00 89.88 233 PHE A CA 1
ATOM 1966 C C . PHE A 1 233 ? 20.381 13.902 -12.376 1.00 89.88 233 PHE A C 1
ATOM 1968 O O . PHE A 1 233 ? 19.416 13.918 -13.140 1.00 89.88 233 PHE A O 1
ATOM 1975 N N . ILE A 1 234 ? 21.405 13.061 -12.557 1.00 87.56 234 ILE A N 1
ATOM 1976 C CA . ILE A 1 234 ? 21.452 12.075 -13.650 1.00 87.56 234 ILE A CA 1
ATOM 1977 C C . ILE A 1 234 ? 20.281 11.084 -13.538 1.00 87.56 234 ILE A C 1
ATOM 1979 O O . ILE A 1 234 ? 19.630 10.773 -14.536 1.00 87.56 234 ILE A O 1
ATOM 1983 N N . GLY A 1 235 ? 19.978 10.608 -12.327 1.00 88.62 235 GLY A N 1
ATOM 1984 C CA . GLY A 1 235 ? 18.840 9.724 -12.068 1.00 88.62 235 GLY A CA 1
ATOM 1985 C C . GLY A 1 235 ? 17.492 10.339 -12.461 1.00 88.62 235 GLY A C 1
ATOM 1986 O O . GLY A 1 235 ? 16.664 9.672 -13.072 1.00 88.62 235 GLY A O 1
ATOM 1987 N N . ILE A 1 236 ? 17.280 11.622 -12.176 1.00 89.56 236 ILE A N 1
ATOM 1988 C CA . ILE A 1 236 ? 16.046 12.332 -12.539 1.00 89.56 236 ILE A CA 1
ATOM 1989 C C . ILE A 1 236 ? 15.953 12.529 -14.056 1.00 89.56 236 ILE A C 1
ATOM 1991 O O . ILE A 1 236 ? 14.906 12.254 -14.640 1.00 89.56 236 ILE A O 1
ATOM 1995 N N . ASN A 1 237 ? 17.043 12.935 -14.714 1.00 91.44 237 ASN A N 1
ATOM 1996 C CA . ASN A 1 237 ? 17.047 13.129 -16.168 1.00 91.44 237 ASN A CA 1
ATOM 1997 C C . ASN A 1 237 ? 16.791 11.822 -16.925 1.00 91.44 237 ASN A C 1
ATOM 1999 O O . ASN A 1 237 ? 16.004 11.793 -17.870 1.00 91.44 237 ASN A O 1
ATOM 2003 N N . THR A 1 238 ? 17.419 10.728 -16.486 1.00 89.25 238 THR A N 1
ATOM 2004 C CA . THR A 1 238 ? 17.171 9.398 -17.061 1.00 89.25 238 THR A CA 1
ATOM 2005 C C . THR A 1 238 ? 15.724 8.966 -16.844 1.00 89.25 238 THR A C 1
ATOM 2007 O O . THR A 1 238 ? 15.083 8.500 -17.782 1.00 89.25 238 THR A O 1
ATOM 2010 N N . LEU A 1 239 ? 15.161 9.196 -15.655 1.00 90.81 239 LEU A N 1
ATOM 2011 C CA . LEU A 1 239 ? 13.749 8.933 -15.393 1.00 90.81 239 LEU A CA 1
ATOM 2012 C C . LEU A 1 239 ? 12.844 9.714 -16.358 1.00 90.81 239 LEU A C 1
ATOM 2014 O O . LEU A 1 239 ? 11.996 9.095 -16.996 1.00 90.81 239 LEU A O 1
ATOM 2018 N N . TYR A 1 240 ? 13.070 11.017 -16.548 1.00 90.25 240 TYR A N 1
ATOM 2019 C CA . TYR A 1 240 ? 12.287 11.844 -17.476 1.00 90.25 240 TYR A CA 1
ATOM 2020 C C . TYR A 1 240 ? 12.330 11.320 -18.921 1.00 90.25 240 TYR A C 1
ATOM 2022 O O . TYR A 1 240 ? 11.284 11.125 -19.541 1.00 90.25 240 TYR A O 1
ATOM 2030 N N . GLN A 1 241 ? 13.524 11.013 -19.435 1.00 90.62 241 GLN A N 1
ATOM 2031 C CA . GLN A 1 241 ? 13.682 10.442 -20.779 1.00 90.62 241 GLN A CA 1
ATOM 2032 C C . GLN A 1 241 ? 12.937 9.113 -20.921 1.00 90.62 241 GLN A C 1
ATOM 2034 O O . GLN A 1 241 ? 12.258 8.872 -21.917 1.00 90.62 241 GLN A O 1
ATOM 2039 N N . THR A 1 242 ? 13.025 8.252 -19.907 1.00 88.81 242 THR A N 1
ATOM 2040 C CA . THR A 1 242 ? 12.357 6.950 -19.952 1.00 88.81 242 THR A CA 1
ATOM 2041 C C . THR A 1 242 ? 10.832 7.064 -19.857 1.00 88.81 242 THR A C 1
ATOM 2043 O O . THR A 1 242 ? 10.139 6.238 -20.440 1.00 88.81 242 THR A O 1
ATOM 2046 N N . ILE A 1 243 ? 10.295 8.084 -19.172 1.00 89.88 243 ILE A N 1
ATOM 2047 C CA . ILE A 1 243 ? 8.852 8.376 -19.167 1.00 89.88 243 ILE A CA 1
ATOM 2048 C C . ILE A 1 243 ? 8.389 8.773 -20.560 1.00 89.88 243 ILE A C 1
ATOM 2050 O O . ILE A 1 243 ? 7.386 8.255 -21.038 1.00 89.88 243 ILE A O 1
ATOM 2054 N N . PHE A 1 244 ? 9.122 9.672 -21.216 1.00 89.69 244 PHE A N 1
ATOM 2055 C CA . PHE A 1 244 ? 8.776 10.127 -22.558 1.00 89.69 244 PHE A CA 1
ATOM 2056 C C . PHE A 1 244 ? 8.701 8.954 -23.549 1.00 89.69 244 PHE A C 1
ATOM 2058 O O . PHE A 1 244 ? 7.707 8.802 -24.260 1.00 89.69 244 PHE A O 1
ATOM 2065 N N . MET A 1 245 ? 9.702 8.069 -23.520 1.00 89.06 245 MET A N 1
ATOM 2066 C CA . MET A 1 245 ? 9.716 6.861 -24.352 1.00 89.06 245 MET A CA 1
ATOM 2067 C C . MET A 1 245 ? 8.560 5.903 -24.024 1.00 89.06 245 MET A C 1
ATOM 2069 O O . MET A 1 245 ? 7.947 5.339 -24.931 1.00 89.06 245 MET A O 1
ATOM 2073 N N . ASP A 1 246 ? 8.221 5.724 -22.746 1.00 85.44 246 ASP A N 1
ATOM 2074 C CA . ASP A 1 246 ? 7.091 4.880 -22.343 1.00 85.44 246 ASP A CA 1
ATOM 2075 C C . ASP A 1 246 ? 5.761 5.437 -22.855 1.00 85.44 246 ASP A C 1
ATOM 2077 O O . ASP A 1 246 ? 4.955 4.699 -23.412 1.00 85.44 246 ASP A O 1
ATOM 2081 N N . VAL A 1 247 ? 5.540 6.745 -22.720 1.00 85.88 247 VAL A N 1
ATOM 2082 C CA . VAL A 1 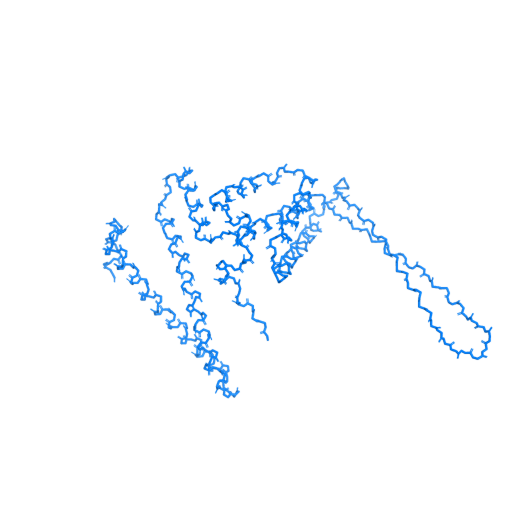247 ? 4.319 7.395 -23.214 1.00 85.88 247 VAL A CA 1
ATOM 2083 C C . VAL A 1 247 ? 4.187 7.209 -24.724 1.00 85.88 247 VAL A C 1
ATOM 2085 O O . VAL A 1 247 ? 3.111 6.842 -25.194 1.00 85.88 247 VAL A O 1
ATOM 2088 N N . GLN A 1 248 ? 5.275 7.394 -25.474 1.00 86.00 248 GLN A N 1
ATOM 2089 C CA . GLN A 1 248 ? 5.283 7.201 -26.924 1.00 86.00 248 GLN A CA 1
ATOM 2090 C C . GLN A 1 248 ? 5.019 5.739 -27.317 1.00 86.00 248 GLN A C 1
ATOM 2092 O O . GLN A 1 248 ? 4.246 5.462 -28.230 1.00 86.00 248 GLN A O 1
ATOM 2097 N N . THR A 1 249 ? 5.626 4.776 -26.623 1.00 85.12 249 THR A N 1
ATOM 2098 C CA . THR A 1 249 ? 5.415 3.351 -26.929 1.00 85.12 249 THR A CA 1
ATOM 2099 C C . THR A 1 249 ? 4.001 2.887 -26.579 1.00 85.12 249 THR A C 1
ATOM 2101 O O . THR A 1 249 ? 3.385 2.157 -27.360 1.00 85.12 249 THR A O 1
ATOM 2104 N N . ILE A 1 250 ? 3.452 3.342 -25.449 1.00 84.38 250 ILE A N 1
ATOM 2105 C CA . ILE A 1 250 ? 2.074 3.050 -25.042 1.00 84.38 250 ILE A CA 1
ATOM 2106 C C . ILE A 1 250 ? 1.087 3.677 -26.027 1.00 84.38 250 ILE A C 1
ATOM 2108 O O . ILE A 1 250 ? 0.168 2.989 -26.468 1.00 84.38 250 ILE A O 1
ATOM 2112 N N . SER A 1 251 ? 1.277 4.937 -26.427 1.00 81.62 251 SER A N 1
ATOM 2113 C CA . SER A 1 251 ? 0.375 5.600 -27.375 1.00 81.62 251 SER A CA 1
ATOM 2114 C C . SER A 1 251 ? 0.386 4.923 -28.749 1.00 81.62 251 SER A C 1
ATOM 2116 O O . SER A 1 251 ? -0.686 4.635 -29.284 1.00 81.62 251 SER A O 1
ATOM 2118 N N . CYS A 1 252 ? 1.562 4.564 -29.278 1.00 78.94 252 CYS A N 1
ATOM 2119 C CA . CYS A 1 252 ? 1.679 3.798 -30.522 1.00 78.94 252 CYS A CA 1
ATOM 2120 C C . CYS A 1 252 ? 1.025 2.408 -30.420 1.00 78.94 252 CYS A C 1
ATOM 2122 O O . CYS A 1 252 ? 0.391 1.959 -31.372 1.00 78.94 252 CYS A O 1
ATOM 2124 N N . SER A 1 253 ? 1.152 1.731 -29.274 1.00 81.19 253 SER A N 1
ATOM 2125 C CA . SER A 1 253 ? 0.529 0.422 -29.021 1.00 81.19 253 SER A CA 1
ATOM 2126 C C . SER A 1 253 ? -0.998 0.505 -28.927 1.00 81.19 253 SER A C 1
ATOM 2128 O O . SER A 1 253 ? -1.710 -0.345 -29.458 1.00 81.19 253 SER A O 1
ATOM 2130 N N . LEU A 1 254 ? -1.525 1.546 -28.279 1.00 80.12 254 LEU A N 1
ATOM 2131 C CA . LEU A 1 254 ? -2.968 1.787 -28.211 1.00 80.12 254 LEU A CA 1
ATOM 2132 C C . LEU A 1 254 ? -3.545 2.126 -29.589 1.00 80.12 254 LEU A C 1
ATOM 2134 O O . LEU A 1 254 ? -4.635 1.660 -29.920 1.00 80.12 254 LEU A O 1
ATOM 2138 N N . TYR A 1 255 ? -2.803 2.896 -30.388 1.00 78.00 255 TYR A N 1
ATOM 2139 C CA . TYR A 1 255 ? -3.179 3.232 -31.758 1.00 78.00 255 TYR A CA 1
ATOM 2140 C C . TYR A 1 255 ? -3.200 1.997 -32.665 1.00 78.00 255 TYR A C 1
ATOM 2142 O O . TYR A 1 255 ? -4.196 1.756 -33.339 1.00 78.00 255 TYR A O 1
ATOM 2150 N N . SER A 1 256 ? -2.147 1.172 -32.639 1.00 76.94 256 SER A N 1
ATOM 2151 C CA . SER A 1 256 ? -2.062 -0.029 -33.485 1.00 76.94 256 SER A CA 1
ATOM 2152 C C . SER A 1 256 ? -3.121 -1.083 -33.164 1.00 76.94 256 SER A C 1
ATOM 2154 O O . SER A 1 256 ? -3.444 -1.909 -34.012 1.00 76.94 256 SER A O 1
ATOM 2156 N N . ARG A 1 257 ? -3.670 -1.053 -31.947 1.00 77.25 257 ARG A N 1
ATOM 2157 C CA . ARG A 1 257 ? -4.772 -1.918 -31.507 1.00 77.25 257 ARG A CA 1
ATOM 2158 C C . ARG A 1 257 ? -6.155 -1.293 -31.694 1.00 77.25 257 ARG A C 1
ATOM 2160 O O . ARG A 1 257 ? -7.126 -1.881 -31.234 1.00 77.25 257 ARG A O 1
ATOM 2167 N N . GLU A 1 258 ? -6.238 -0.105 -32.296 1.00 76.31 258 GLU A N 1
ATOM 2168 C CA . GLU A 1 258 ? -7.489 0.632 -32.531 1.00 76.31 258 GLU A CA 1
ATOM 2169 C C . GLU A 1 258 ? -8.311 0.888 -31.252 1.00 76.31 258 GLU A C 1
ATOM 2171 O O . GLU A 1 258 ? -9.525 1.069 -31.297 1.00 76.31 258 GLU A O 1
ATOM 2176 N N . ILE A 1 259 ? -7.654 0.937 -30.086 1.00 69.12 259 ILE A N 1
ATOM 2177 C CA . ILE A 1 259 ? -8.329 1.110 -28.786 1.00 69.12 259 ILE A CA 1
ATOM 2178 C C . ILE A 1 259 ? -8.819 2.559 -28.612 1.00 69.12 259 ILE A C 1
ATOM 2180 O O . ILE A 1 259 ? -9.785 2.805 -27.893 1.00 69.12 259 ILE A O 1
ATOM 2184 N N . VAL A 1 260 ? -8.196 3.522 -29.304 1.00 59.72 260 VAL A N 1
ATOM 2185 C CA . VAL A 1 260 ? -8.578 4.946 -29.282 1.00 59.72 260 VAL A CA 1
ATOM 2186 C C . VAL A 1 260 ? -8.811 5.465 -30.711 1.00 59.72 260 VAL A C 1
ATOM 2188 O O . VAL A 1 260 ? -7.973 6.190 -31.248 1.00 59.72 260 VAL A O 1
ATOM 2191 N N . PRO A 1 261 ? -9.931 5.115 -31.370 1.00 48.44 261 PRO A N 1
ATOM 2192 C CA . PRO A 1 261 ? -10.137 5.483 -32.769 1.00 48.44 261 PRO A CA 1
ATOM 2193 C C . PRO A 1 261 ? -10.679 6.913 -32.976 1.00 48.44 261 PRO A C 1
ATOM 2195 O O . PRO A 1 261 ? -10.641 7.408 -34.099 1.00 48.44 261 PRO A O 1
ATOM 2198 N N . GLN A 1 262 ? -11.180 7.610 -31.942 1.00 47.53 262 GLN A N 1
ATOM 2199 C CA . GLN A 1 262 ? -12.026 8.803 -32.158 1.00 47.53 262 GLN A CA 1
ATOM 2200 C C . GLN A 1 262 ? -11.457 10.162 -31.698 1.00 47.53 262 GLN A C 1
ATOM 2202 O O . GLN A 1 262 ? -11.881 11.182 -32.235 1.00 47.53 262 GLN A O 1
ATOM 2207 N N . THR A 1 263 ? -10.460 10.232 -30.805 1.00 48.06 263 THR A N 1
ATOM 2208 C CA . THR A 1 263 ? -9.976 11.525 -30.251 1.00 48.06 263 THR A CA 1
ATOM 2209 C C . THR A 1 263 ? -8.549 11.925 -30.656 1.00 48.06 263 THR A C 1
ATOM 2211 O O . THR A 1 263 ? -8.120 13.051 -30.402 1.00 48.06 263 THR A O 1
ATOM 2214 N N . GLN A 1 264 ? -7.800 11.064 -31.355 1.00 45.97 264 GLN A N 1
ATOM 2215 C CA . GLN A 1 264 ? -6.373 11.296 -31.642 1.00 45.97 264 GLN A CA 1
ATOM 2216 C C . GLN A 1 264 ? -6.055 12.204 -32.841 1.00 45.97 264 GLN A C 1
ATOM 2218 O O . GLN A 1 264 ? -4.882 12.508 -33.058 1.00 45.97 264 GLN A O 1
ATOM 2223 N N . LYS A 1 265 ? -7.049 12.732 -33.574 1.00 44.09 265 LYS A N 1
ATOM 2224 C CA . LYS A 1 265 ? -6.776 13.703 -34.658 1.00 44.09 265 LYS A CA 1
ATOM 2225 C C . LYS A 1 265 ? -6.027 14.962 -34.185 1.00 44.09 265 LYS A C 1
ATOM 2227 O O . LYS A 1 265 ? -5.482 15.673 -35.015 1.00 44.09 265 LYS A O 1
ATOM 2232 N N . ILE A 1 266 ? -5.981 15.235 -32.878 1.00 46.69 266 ILE A N 1
ATOM 2233 C CA . ILE A 1 266 ? -5.403 16.467 -32.319 1.00 46.69 266 ILE A CA 1
ATOM 2234 C C . ILE A 1 266 ? -4.001 16.250 -31.715 1.00 46.69 266 ILE A C 1
ATOM 2236 O O . ILE A 1 266 ? -3.212 17.189 -31.675 1.00 46.69 266 ILE A O 1
ATOM 2240 N N . TRP A 1 267 ? -3.650 15.031 -31.289 1.00 39.66 267 TRP A N 1
ATOM 2241 C CA . TRP A 1 267 ? -2.429 14.786 -30.500 1.00 39.66 267 TRP A CA 1
ATOM 2242 C C . TRP A 1 267 ? -1.225 14.276 -31.302 1.00 39.66 267 TRP A C 1
ATOM 2244 O O . TRP A 1 267 ? -0.104 14.397 -30.830 1.00 39.66 267 TRP A O 1
ATOM 2254 N N . LEU A 1 268 ? -1.434 13.731 -32.504 1.00 40.59 268 LEU A N 1
ATOM 2255 C CA . LEU A 1 268 ? -0.359 13.201 -33.363 1.00 40.59 268 LEU A CA 1
ATOM 2256 C C . LEU A 1 268 ? 0.177 14.214 -34.395 1.00 40.59 268 LEU A C 1
ATOM 2258 O O . LEU A 1 268 ? 1.064 13.876 -35.171 1.00 40.59 268 LEU A O 1
ATOM 2262 N N . LEU A 1 269 ? -0.361 15.440 -34.430 1.00 35.41 269 LEU A N 1
ATOM 2263 C CA . LEU A 1 269 ? -0.016 16.471 -35.423 1.00 35.41 269 LEU A CA 1
ATOM 2264 C C . LEU A 1 269 ? 0.852 17.624 -34.877 1.00 35.41 269 LEU A C 1
ATOM 2266 O O . LEU A 1 269 ? 0.981 18.652 -35.542 1.00 35.41 269 LEU A O 1
ATOM 2270 N N . LYS A 1 270 ? 1.464 17.477 -33.700 1.00 33.22 270 LYS A N 1
ATOM 2271 C CA . LYS A 1 270 ? 2.484 18.401 -33.175 1.00 33.22 270 LYS A CA 1
ATOM 2272 C C . LYS A 1 270 ? 3.617 17.627 -32.524 1.00 33.22 270 LYS A C 1
ATOM 2274 O O . LYS A 1 270 ? 4.746 18.158 -32.568 1.00 33.22 270 LYS A O 1
#

Foldseek 3Di:
DDPPPDPDQPPQPDDDDCDPLLPDDLLVLLVVLVVVLVCLVVDDLVVLVVVLVVLVVVVVVSVDDPVVVVVLVVVLVVVLVVLVVVCVVVVPPDPVQWDWDWDWDWDDDPDDPDDPDPDPDPPDDDDDGDTDTDIDIDGNVSSSVSSSVSSNVSSVVVSPNNDGPLSNLVSVVVVCCVVCVPDDVVVSVVVSVVSVVVSVLSVLLVVLVVVLVVVLVPDDPPCSPVVSVVSVVVSVVVSVVVVVVVVVVVVVVCVVVCVPVPPCPPPPPD

pLDDT: mean 72.14, std 17.03, range [23.31, 91.44]

Organism: NCBI:txid1196387

Radius of gyration: 29.09 Å; chains: 1; bounding box: 62×42×103 Å

Sequence (270 aa):
MINLFEFSSSQEYLYSPYTWLHKLNSYIKIIMTLMYLLCLPFVSLFFLLLINCCFIILFFTLLIPSLFFCRLYKQVFIIFITLSILCISLNETNNKNLIKINCNLSTYSNFYILKPLKDNKKKFFQIYKITFQIQISLSTKIIRFLLIIISFLLIHKLLVITTCNKDILFTYSMCFLYFFPFLDKDIFFILILSEECVYLLTKRIKNIQMSIYLKGNKMCLVNYHLKMINLYFIGINTLYQTIFMDVQTISCSLYSREIVPQTQKIWLLK